Protein AF-A0A7C3L082-F1 (afdb_monomer)

Structure (mmCIF, N/CA/C/O backbone):
data_AF-A0A7C3L082-F1
#
_entry.id   AF-A0A7C3L082-F1
#
loop_
_atom_site.group_PDB
_atom_site.id
_atom_site.type_symbol
_atom_site.label_atom_id
_atom_site.label_alt_id
_atom_site.label_comp_id
_atom_site.label_asym_id
_atom_site.label_entity_id
_atom_site.label_seq_id
_atom_site.pdbx_PDB_ins_code
_atom_site.Cartn_x
_atom_site.Cartn_y
_atom_site.Cartn_z
_atom_site.occupancy
_atom_site.B_iso_or_equiv
_atom_site.auth_seq_id
_atom_site.auth_comp_id
_atom_site.auth_asym_id
_atom_site.auth_atom_id
_atom_site.pdbx_PDB_model_num
ATOM 1 N N . MET A 1 1 ? 43.826 36.727 39.636 1.00 36.38 1 MET A N 1
ATOM 2 C CA . MET A 1 1 ? 42.838 37.142 40.661 1.00 36.38 1 MET A CA 1
ATOM 3 C C . MET A 1 1 ? 41.973 38.215 40.019 1.00 36.38 1 MET A C 1
ATOM 5 O O . MET A 1 1 ? 42.548 39.171 39.543 1.00 36.38 1 MET A O 1
ATOM 9 N N . GLY A 1 2 ? 40.659 38.136 39.861 1.00 35.03 2 GLY A N 1
ATOM 10 C CA . GLY A 1 2 ? 39.639 37.213 40.339 1.00 35.03 2 GLY A CA 1
ATOM 11 C C . GLY A 1 2 ? 38.314 37.989 40.390 1.00 35.03 2 GLY A C 1
ATOM 12 O O . GLY A 1 2 ? 38.339 39.147 40.790 1.00 35.03 2 GLY A O 1
ATOM 13 N N . ARG A 1 3 ? 37.201 37.308 40.066 1.00 32.66 3 ARG A N 1
ATOM 14 C CA . ARG A 1 3 ? 35.788 37.748 40.184 1.00 32.66 3 ARG A CA 1
ATOM 15 C C . ARG A 1 3 ? 35.372 38.721 39.064 1.00 32.66 3 ARG A C 1
ATOM 17 O O . ARG A 1 3 ? 35.961 39.772 38.910 1.00 32.66 3 ARG A O 1
ATOM 24 N N . ASP A 1 4 ? 34.434 38.390 38.181 1.00 33.47 4 ASP A N 1
ATOM 25 C CA . ASP A 1 4 ? 33.066 38.021 38.542 1.00 33.47 4 ASP A CA 1
ATOM 26 C C . ASP A 1 4 ? 32.420 37.092 37.482 1.00 33.47 4 ASP A C 1
ATOM 28 O O . ASP A 1 4 ? 31.662 37.494 36.603 1.00 33.47 4 ASP A O 1
ATOM 32 N N . GLN A 1 5 ? 32.745 35.797 37.552 1.00 37.44 5 GLN A N 1
ATOM 33 C CA . GLN A 1 5 ? 31.871 34.734 37.052 1.00 37.44 5 GLN A CA 1
ATOM 34 C C . GLN A 1 5 ? 30.791 34.509 38.111 1.00 37.44 5 GLN A C 1
ATOM 36 O O . GLN A 1 5 ? 31.101 33.914 39.142 1.00 37.44 5 GLN A O 1
ATOM 41 N N . ARG A 1 6 ? 29.560 34.973 37.862 1.00 37.47 6 ARG A N 1
ATOM 42 C CA . ARG A 1 6 ? 28.285 34.477 38.433 1.00 37.47 6 ARG A CA 1
ATOM 43 C C . ARG A 1 6 ? 27.167 35.451 38.059 1.00 37.47 6 ARG A C 1
ATOM 45 O O . ARG A 1 6 ? 26.975 36.429 38.766 1.00 37.47 6 ARG A O 1
ATOM 52 N N . ARG A 1 7 ? 26.435 35.173 36.970 1.00 37.50 7 ARG A N 1
ATOM 53 C CA . ARG A 1 7 ? 25.036 35.608 36.700 1.00 37.50 7 ARG A CA 1
ATOM 54 C C . ARG A 1 7 ? 24.606 35.208 35.277 1.00 37.50 7 ARG A C 1
ATOM 56 O O . ARG A 1 7 ? 24.340 36.053 34.438 1.00 37.50 7 ARG A O 1
ATOM 63 N N . ALA A 1 8 ? 24.564 33.907 34.985 1.00 36.97 8 ALA A N 1
ATOM 64 C CA . ALA A 1 8 ? 23.881 33.385 33.786 1.00 36.97 8 ALA A CA 1
ATOM 65 C C . ALA A 1 8 ? 23.539 31.885 33.897 1.00 36.97 8 ALA A C 1
ATOM 67 O O . ALA A 1 8 ? 23.498 31.165 32.906 1.00 36.97 8 ALA A O 1
ATOM 68 N N . ALA A 1 9 ? 23.311 31.392 35.112 1.00 32.16 9 ALA A N 1
ATOM 69 C CA . ALA A 1 9 ? 22.846 30.032 35.350 1.00 32.16 9 ALA A CA 1
ATOM 70 C C . ALA A 1 9 ? 21.834 30.103 36.487 1.00 32.16 9 ALA A C 1
ATOM 72 O O . ALA A 1 9 ? 22.241 30.118 37.637 1.00 32.16 9 ALA A O 1
ATOM 73 N N . HIS A 1 10 ? 20.553 30.283 36.151 1.00 35.78 10 HIS A N 1
ATOM 74 C CA . HIS A 1 10 ? 19.386 30.147 37.040 1.00 35.78 10 HIS A CA 1
ATOM 75 C C . HIS A 1 10 ? 18.097 30.282 36.201 1.00 35.78 10 HIS A C 1
ATOM 77 O O . HIS A 1 10 ? 17.302 31.201 36.364 1.00 35.78 10 HIS A O 1
ATOM 83 N N . ALA A 1 11 ? 17.910 29.374 35.240 1.00 32.22 11 ALA A N 1
ATOM 84 C CA . ALA A 1 11 ? 16.663 29.269 34.474 1.00 32.22 11 ALA A CA 1
ATOM 85 C C . ALA A 1 11 ? 16.231 27.809 34.260 1.00 32.22 11 ALA A C 1
ATOM 87 O O . ALA A 1 11 ? 15.563 27.487 33.283 1.00 32.22 11 ALA A O 1
ATOM 88 N N . LEU A 1 12 ? 16.606 26.924 35.188 1.00 30.58 12 LEU A N 1
ATOM 89 C CA . LEU A 1 12 ? 16.023 25.596 35.358 1.00 30.58 12 LEU A CA 1
ATOM 90 C C . LEU A 1 12 ? 15.970 25.287 36.860 1.00 30.58 12 LEU A C 1
ATOM 92 O O . LEU A 1 12 ? 16.997 25.339 37.526 1.00 30.58 12 LEU A O 1
ATOM 96 N N . LEU A 1 13 ? 14.765 24.940 37.328 1.00 27.58 13 LEU A N 1
ATOM 97 C CA . LEU A 1 13 ? 14.357 24.584 38.695 1.00 27.58 13 LEU A CA 1
ATOM 98 C C . LEU A 1 13 ? 14.266 25.751 39.686 1.00 27.58 13 LEU A C 1
ATOM 100 O O . LEU A 1 13 ? 15.298 26.239 40.110 1.00 27.58 13 LEU A O 1
ATOM 104 N N . TRP A 1 14 ? 13.041 26.120 40.107 1.00 26.81 14 TRP A N 1
ATOM 105 C CA . TRP A 1 14 ? 12.718 26.287 41.544 1.00 26.81 14 TRP A CA 1
ATOM 106 C C . TRP A 1 14 ? 11.237 26.478 41.944 1.00 26.81 14 TRP A C 1
ATOM 108 O O . TRP A 1 14 ? 10.997 26.621 43.132 1.00 26.81 14 TRP A O 1
ATOM 118 N N . CYS A 1 15 ? 10.214 26.394 41.081 1.00 26.98 15 CYS A N 1
ATOM 119 C CA . CYS A 1 15 ? 8.822 26.455 41.586 1.00 26.98 15 CYS A CA 1
ATOM 120 C C . CYS A 1 15 ? 7.903 25.350 41.048 1.00 26.98 15 CYS A C 1
ATOM 122 O O . CYS A 1 15 ? 6.971 25.590 40.285 1.00 26.98 15 CYS A O 1
ATOM 124 N N . LEU A 1 16 ? 8.133 24.127 41.530 1.00 30.27 16 LEU A N 1
ATOM 125 C CA . LEU A 1 16 ? 7.028 23.288 41.990 1.00 30.27 16 LEU A CA 1
ATOM 126 C C . LEU A 1 16 ? 6.602 23.834 43.356 1.00 30.27 16 LEU A C 1
ATOM 128 O O . LEU A 1 16 ? 7.425 23.819 44.262 1.00 30.27 16 LEU A O 1
ATOM 132 N N . LEU A 1 17 ? 5.350 24.287 43.479 1.00 31.97 17 LEU A N 1
ATOM 133 C CA . LEU A 1 17 ? 4.448 24.146 44.639 1.00 31.97 17 LEU A CA 1
ATOM 134 C C . LEU A 1 17 ? 3.513 25.353 44.771 1.00 31.97 17 LEU A C 1
ATOM 136 O O . LEU A 1 17 ? 3.914 26.449 45.138 1.00 31.97 17 LEU A O 1
ATOM 140 N N . GLY A 1 18 ? 2.227 25.077 44.556 1.00 32.50 18 GLY A N 1
ATOM 141 C CA . GLY A 1 18 ? 1.144 25.785 45.223 1.00 32.50 18 GLY A CA 1
ATOM 142 C C . GLY A 1 18 ? 0.730 27.111 44.601 1.00 32.50 18 GLY A C 1
ATOM 143 O O . GLY A 1 18 ? 1.176 28.160 45.039 1.00 32.50 18 GLY A O 1
ATOM 144 N N . GLN A 1 19 ? -0.266 27.064 43.713 1.00 33.50 19 GLN A N 1
ATOM 145 C CA . GLN A 1 19 ? -1.478 27.858 43.921 1.00 33.50 19 GLN A CA 1
ATOM 146 C C . GLN A 1 19 ? -2.650 27.339 43.078 1.00 33.50 19 GLN A C 1
ATOM 148 O O . GLN A 1 19 ? -2.532 26.992 41.906 1.00 33.50 19 GLN A O 1
ATOM 153 N N . ARG A 1 20 ? -3.782 27.206 43.770 1.00 31.20 20 ARG A N 1
ATOM 154 C CA . ARG A 1 20 ? -5.061 26.666 43.312 1.00 31.20 20 ARG A CA 1
ATOM 155 C C . ARG A 1 20 ? -5.643 27.555 42.210 1.00 31.20 20 ARG A C 1
ATOM 157 O O . ARG A 1 20 ? -5.858 28.738 42.443 1.00 31.20 20 ARG A O 1
ATOM 164 N N . LEU A 1 21 ? -5.969 26.975 41.056 1.00 36.53 21 LEU A N 1
ATOM 165 C CA . LEU A 1 21 ? -6.755 27.648 40.017 1.00 36.53 21 LEU A CA 1
ATOM 166 C C . LEU A 1 21 ? -8.264 27.402 40.238 1.00 36.53 21 LEU A C 1
ATOM 168 O O . LEU A 1 21 ? -8.653 26.285 40.601 1.00 36.53 21 LEU A O 1
ATOM 172 N N . PRO A 1 22 ? -9.122 28.422 40.056 1.00 32.25 22 PRO A N 1
ATOM 173 C CA . PRO A 1 22 ? -10.532 28.370 40.427 1.00 32.25 22 PRO A CA 1
ATOM 174 C C . PRO A 1 22 ? -11.381 27.504 39.486 1.00 32.25 22 PRO A C 1
ATOM 176 O O . PRO A 1 22 ? -11.178 27.439 38.274 1.00 32.25 22 PRO A O 1
ATOM 179 N N . ARG A 1 23 ? -12.381 26.846 40.086 1.00 39.84 23 ARG A N 1
ATOM 180 C CA . ARG A 1 23 ? -13.392 26.000 39.438 1.00 39.84 23 ARG A CA 1
ATOM 181 C C . ARG A 1 23 ? -14.297 26.834 38.520 1.00 39.84 23 ARG A C 1
ATOM 183 O O . ARG A 1 23 ? -15.224 27.486 38.989 1.00 39.84 23 ARG A O 1
ATOM 190 N N . GLY A 1 24 ? -14.053 26.758 37.213 1.00 35.22 24 GLY A N 1
ATOM 191 C CA . GLY A 1 24 ? -14.963 27.236 36.169 1.00 35.22 24 GLY A CA 1
ATOM 192 C C . GLY A 1 24 ? -16.108 26.249 35.902 1.00 35.22 24 GLY A C 1
ATOM 193 O O . GLY A 1 24 ? -15.904 25.036 35.844 1.00 35.22 24 GLY A O 1
ATOM 194 N N . ARG A 1 25 ? -17.323 26.791 35.774 1.00 35.47 25 ARG A N 1
ATOM 195 C CA . ARG A 1 25 ? -18.614 26.102 35.601 1.00 35.47 25 ARG A CA 1
ATOM 196 C C . ARG A 1 25 ? -18.616 25.066 34.464 1.00 35.47 25 ARG A C 1
ATOM 198 O O . ARG A 1 25 ? -18.257 25.363 33.329 1.00 35.47 25 ARG A O 1
ATOM 205 N N . ARG A 1 26 ? -19.118 23.862 34.775 1.00 36.62 26 ARG A N 1
ATOM 206 C CA . ARG A 1 26 ? -19.491 22.808 33.815 1.00 36.62 26 ARG A CA 1
ATOM 207 C C . ARG A 1 26 ? -20.586 23.322 32.874 1.00 36.62 26 ARG A C 1
ATOM 209 O O . ARG A 1 26 ? -21.741 23.415 33.278 1.00 36.62 26 ARG A O 1
ATOM 216 N N . GLY A 1 27 ? -20.235 23.587 31.619 1.00 36.81 27 GLY A N 1
ATOM 217 C CA . GLY A 1 27 ? -21.204 23.616 30.526 1.00 36.81 27 GLY A CA 1
ATOM 218 C C . GLY A 1 27 ? -21.700 22.196 30.256 1.00 36.81 27 GLY A C 1
ATOM 219 O O . GLY A 1 27 ? -20.904 21.298 29.970 1.00 36.81 27 GLY A O 1
ATOM 220 N N . GLN A 1 28 ? -23.005 21.976 30.402 1.00 36.91 28 GLN A N 1
ATOM 221 C CA . GLN A 1 28 ? -23.662 20.727 30.032 1.00 36.91 28 GLN A CA 1
ATOM 222 C C . GLN A 1 28 ? -23.582 20.569 28.507 1.00 36.91 28 GLN A C 1
ATOM 224 O O . GLN A 1 28 ? -24.172 21.340 27.757 1.00 36.91 28 GLN A O 1
ATOM 229 N N . ARG A 1 29 ? -22.813 19.580 28.042 1.00 36.62 29 ARG A N 1
ATOM 230 C CA . ARG A 1 29 ? -22.891 19.087 26.662 1.00 36.62 29 ARG A CA 1
ATOM 231 C C . ARG A 1 29 ? -24.149 18.222 26.538 1.00 36.62 29 ARG A C 1
ATOM 233 O O . ARG A 1 29 ? -24.332 17.359 27.399 1.00 36.62 29 ARG A O 1
ATOM 240 N N . PRO A 1 30 ? -24.981 18.388 25.498 1.00 33.53 30 PRO A N 1
ATOM 241 C CA . PRO A 1 30 ? -26.133 17.521 25.304 1.00 33.53 30 PRO A CA 1
ATOM 242 C C . PRO A 1 30 ? -25.664 16.080 25.076 1.00 33.53 30 PRO A C 1
ATOM 244 O O . PRO A 1 30 ? -24.718 15.816 24.326 1.00 33.53 30 PRO A O 1
ATOM 247 N N . ALA A 1 31 ? -26.312 15.152 25.777 1.00 37.31 31 ALA A N 1
ATOM 248 C CA . ALA A 1 31 ? -26.081 13.724 25.659 1.00 37.31 31 ALA A CA 1
ATOM 249 C C . ALA A 1 31 ? -26.406 13.267 24.231 1.00 37.31 31 ALA A C 1
ATOM 251 O O . ALA A 1 31 ? -27.536 13.387 23.762 1.00 37.31 31 ALA A O 1
ATOM 252 N N . ARG A 1 32 ? -25.399 12.739 23.531 1.00 40.41 32 ARG A N 1
ATOM 253 C CA . ARG A 1 32 ? -25.571 12.094 22.228 1.00 40.41 32 ARG A CA 1
ATOM 254 C C . ARG A 1 32 ? -26.369 10.809 22.458 1.00 40.41 32 ARG A C 1
ATOM 256 O O . ARG A 1 32 ? -25.882 9.901 23.133 1.00 40.41 32 ARG A O 1
ATOM 263 N N . GLN A 1 33 ? -27.593 10.761 21.939 1.00 37.81 33 GLN A N 1
ATOM 264 C CA . GLN A 1 33 ? -28.430 9.565 21.959 1.00 37.81 33 GLN A CA 1
ATOM 265 C C . GLN A 1 33 ? -27.667 8.405 21.305 1.00 37.81 33 GLN A C 1
ATOM 267 O O . GLN A 1 33 ? -27.177 8.508 20.180 1.00 37.81 33 GLN A O 1
ATOM 272 N N . ARG A 1 34 ? -27.520 7.310 22.053 1.00 37.91 34 ARG A N 1
ATOM 273 C CA . ARG A 1 34 ? -27.017 6.031 21.551 1.00 37.91 34 ARG A CA 1
ATOM 274 C C . ARG A 1 34 ? -28.102 5.449 20.646 1.00 37.91 34 ARG A C 1
ATOM 276 O O . ARG A 1 34 ? -29.187 5.145 21.131 1.00 37.91 34 ARG A O 1
ATOM 283 N N . ALA A 1 35 ? -27.805 5.304 19.357 1.00 39.03 35 ALA A N 1
ATOM 284 C CA . ALA A 1 35 ? -28.643 4.530 18.449 1.00 39.03 35 ALA A CA 1
ATOM 285 C C . ALA A 1 35 ? -28.734 3.060 18.929 1.00 39.03 35 ALA A C 1
ATOM 287 O O . ALA A 1 35 ? -27.770 2.569 19.533 1.00 39.03 35 ALA A O 1
ATOM 288 N N . PRO A 1 36 ? -29.866 2.366 18.701 1.00 43.31 36 PRO A N 1
ATOM 289 C CA . PRO A 1 36 ? -30.072 1.008 19.187 1.00 43.31 36 PRO A CA 1
ATOM 290 C C . PRO A 1 36 ? -29.124 0.022 18.498 1.00 43.31 36 PRO A C 1
ATOM 292 O O . PRO A 1 36 ? -28.754 0.188 17.337 1.00 43.31 36 PRO A O 1
ATOM 295 N N . GLY A 1 37 ? -28.707 -0.994 19.255 1.00 42.22 37 GLY A N 1
ATOM 296 C CA . GLY A 1 37 ? -27.731 -1.993 18.843 1.00 42.22 37 GLY A CA 1
ATOM 297 C C . GLY A 1 37 ? -28.177 -2.787 17.619 1.00 42.22 37 GLY A C 1
ATOM 298 O O . GLY A 1 37 ? -29.098 -3.593 17.695 1.00 42.22 37 GLY A O 1
ATOM 299 N N . GLY A 1 38 ? -27.458 -2.600 16.515 1.00 31.53 38 GLY A N 1
ATOM 300 C CA . GLY A 1 38 ? -27.357 -3.609 15.471 1.00 31.53 38 GLY A CA 1
ATOM 301 C C . GLY A 1 38 ? -26.408 -4.718 15.922 1.00 31.53 38 GLY A C 1
ATOM 302 O O . GLY A 1 38 ? -25.404 -4.450 16.591 1.00 31.53 38 GLY A O 1
ATOM 303 N N . SER A 1 39 ? -26.720 -5.960 15.552 1.00 38.84 39 SER A N 1
ATOM 304 C CA . SER A 1 39 ? -25.813 -7.113 15.613 1.00 38.84 39 SER A CA 1
ATOM 305 C C . SER A 1 39 ? -24.389 -6.695 15.225 1.00 38.84 39 SER A C 1
ATOM 307 O O . SER A 1 39 ? -24.249 -5.875 14.313 1.00 38.84 39 SER A O 1
ATOM 309 N N . PRO A 1 40 ? -23.323 -7.188 15.886 1.00 45.44 40 PRO A N 1
ATOM 310 C CA . PRO A 1 40 ? -21.981 -6.670 15.664 1.00 45.44 40 PRO A CA 1
ATOM 311 C C . PRO A 1 40 ? -21.582 -6.903 14.207 1.00 45.44 40 PRO A C 1
ATOM 313 O O . PRO A 1 40 ? -21.168 -7.998 13.839 1.00 45.44 40 PRO A O 1
ATOM 316 N N . MET A 1 41 ? -21.706 -5.862 13.376 1.00 55.59 41 MET A N 1
ATOM 317 C CA . MET A 1 41 ? -21.239 -5.906 12.000 1.00 55.59 41 MET A CA 1
ATOM 318 C C . MET A 1 41 ? -19.755 -6.244 12.049 1.00 55.59 41 MET A C 1
ATOM 320 O O . MET A 1 41 ? -18.962 -5.497 12.644 1.00 55.59 41 MET A O 1
ATOM 324 N N . THR A 1 42 ? -19.412 -7.399 11.484 1.00 83.69 42 THR A N 1
ATOM 325 C CA . THR A 1 42 ? -18.039 -7.829 11.245 1.00 83.69 42 THR A CA 1
ATOM 326 C C . THR A 1 42 ? -17.325 -6.744 10.458 1.00 83.69 42 THR A C 1
ATOM 328 O O . THR A 1 42 ? -17.817 -6.323 9.413 1.00 83.69 42 THR A O 1
ATOM 331 N N . LEU A 1 43 ? -16.182 -6.288 10.973 1.00 92.00 43 LEU A N 1
ATOM 332 C CA . LEU A 1 43 ? -15.363 -5.271 10.317 1.00 92.00 43 LEU A CA 1
ATOM 333 C C . LEU A 1 43 ? -14.961 -5.734 8.911 1.00 92.00 43 LEU A C 1
ATOM 335 O O . LEU A 1 43 ? -14.545 -6.884 8.713 1.00 92.00 43 LEU A O 1
ATOM 339 N N . ARG A 1 44 ? -15.048 -4.826 7.938 1.00 95.25 44 ARG A N 1
ATOM 340 C CA . ARG A 1 44 ? -14.471 -5.024 6.601 1.00 95.25 44 ARG A CA 1
ATOM 341 C C . ARG A 1 44 ? -12.951 -4.920 6.658 1.00 95.25 44 ARG A C 1
ATOM 343 O O . ARG A 1 44 ? -12.253 -5.692 5.989 1.00 95.25 44 ARG A O 1
ATOM 350 N N . SER A 1 45 ? -12.451 -4.065 7.545 1.00 96.81 45 SER A N 1
ATOM 351 C CA . SER A 1 45 ? -11.037 -3.908 7.858 1.00 96.81 45 SER A CA 1
ATOM 352 C C . SER A 1 45 ? -10.399 -5.212 8.348 1.00 96.81 45 SER A C 1
ATOM 354 O O . SER A 1 45 ? -10.998 -6.009 9.074 1.00 96.81 45 SER A O 1
ATOM 356 N N . ALA A 1 46 ? -9.153 -5.437 7.949 1.00 97.06 46 ALA A N 1
ATOM 357 C CA . ALA A 1 46 ? -8.410 -6.663 8.200 1.00 97.06 46 ALA A CA 1
ATOM 358 C C . ALA A 1 46 ? -6.900 -6.405 8.206 1.00 97.06 46 ALA A C 1
ATOM 360 O O . ALA A 1 46 ? -6.419 -5.313 7.904 1.00 97.06 46 ALA A O 1
ATOM 361 N N . ILE A 1 47 ? -6.131 -7.444 8.511 1.00 96.06 47 ILE A N 1
ATOM 362 C CA . ILE A 1 47 ? -4.689 -7.456 8.284 1.00 96.06 47 ILE A CA 1
ATOM 363 C C . ILE A 1 47 ? -4.404 -8.466 7.192 1.00 96.06 47 ILE A C 1
ATOM 365 O O . ILE A 1 47 ? -4.832 -9.613 7.281 1.00 96.06 47 ILE A O 1
ATOM 369 N N . TYR A 1 48 ? -3.644 -8.061 6.188 1.00 96.50 48 TYR A N 1
ATOM 370 C CA . TYR A 1 48 ? -3.098 -8.989 5.218 1.00 96.50 48 TYR A CA 1
ATOM 371 C C . TYR A 1 48 ? -1.675 -9.336 5.615 1.00 96.50 48 TYR A C 1
ATOM 373 O O . TYR A 1 48 ? -0.846 -8.453 5.826 1.00 96.50 48 TYR A O 1
ATOM 381 N N . VAL A 1 49 ? -1.391 -10.630 5.732 1.00 95.06 49 VAL A N 1
ATOM 382 C CA . VAL A 1 49 ? -0.058 -11.150 6.061 1.00 95.06 49 VAL A CA 1
ATOM 383 C C . VAL A 1 49 ? 0.422 -12.004 4.900 1.00 95.06 49 VAL A C 1
ATOM 385 O O . VAL A 1 49 ? -0.329 -12.838 4.391 1.00 95.06 49 VAL A O 1
ATOM 388 N N . GLY A 1 50 ? 1.662 -11.801 4.469 1.00 94.06 50 GLY A N 1
ATOM 389 C CA . GLY A 1 50 ? 2.182 -12.481 3.293 1.00 94.06 50 GLY A CA 1
ATOM 390 C C . GLY A 1 50 ? 3.613 -12.099 2.967 1.00 94.06 50 GLY A C 1
ATOM 391 O O . GLY A 1 50 ? 4.436 -11.907 3.863 1.00 94.06 50 GLY A O 1
ATOM 392 N N . SER A 1 51 ? 3.911 -12.004 1.677 1.00 93.50 51 SER A N 1
ATOM 393 C CA . SER A 1 51 ? 5.244 -11.676 1.194 1.00 93.50 51 SER A CA 1
ATOM 394 C C . SER A 1 51 ? 5.213 -10.821 -0.066 1.00 93.50 51 SER A C 1
ATOM 396 O O . SER A 1 51 ? 4.242 -10.812 -0.825 1.00 93.50 51 SER A O 1
ATOM 398 N N . VAL A 1 52 ? 6.317 -10.111 -0.279 1.00 92.81 52 VAL A N 1
ATOM 399 C CA . VAL A 1 52 ? 6.629 -9.432 -1.532 1.00 92.81 52 VAL A CA 1
ATOM 400 C C . VAL A 1 52 ? 7.857 -10.085 -2.142 1.00 92.81 52 VAL A C 1
ATOM 402 O O . VAL A 1 52 ? 8.878 -10.258 -1.473 1.00 92.81 52 VAL A O 1
ATOM 405 N N . ARG A 1 53 ? 7.764 -10.451 -3.416 1.00 92.75 53 ARG A N 1
ATOM 406 C CA . ARG A 1 53 ? 8.876 -10.932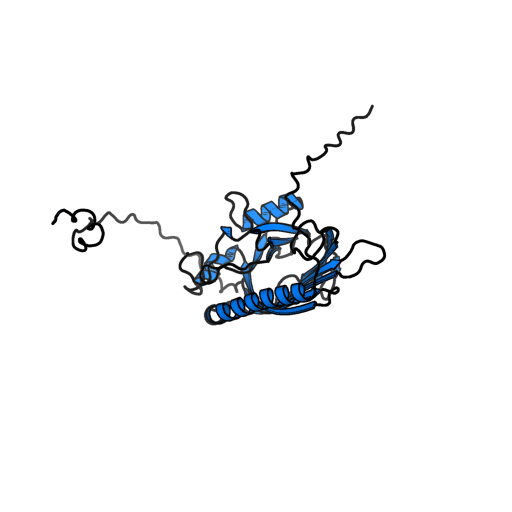 -4.232 1.00 92.75 53 ARG A CA 1
ATOM 407 C C . ARG A 1 53 ? 9.212 -9.895 -5.282 1.00 92.75 53 ARG A C 1
ATOM 409 O O . ARG A 1 53 ? 8.329 -9.468 -6.017 1.00 92.75 53 ARG A O 1
ATOM 416 N N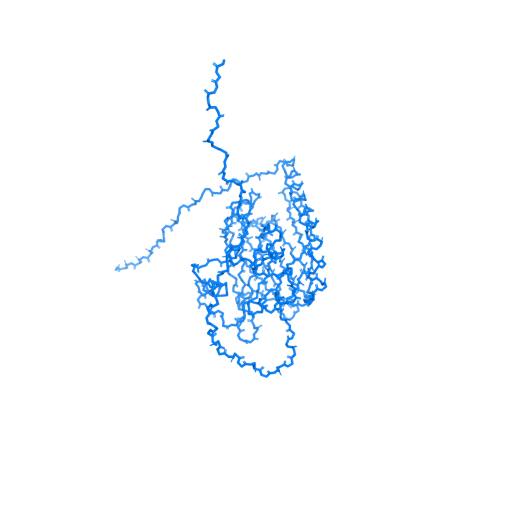 . HIS A 1 54 ? 10.489 -9.576 -5.417 1.00 89.25 54 HIS A N 1
ATOM 417 C CA . HIS A 1 54 ? 11.021 -8.826 -6.546 1.00 89.25 54 HIS A CA 1
ATOM 418 C C . HIS A 1 54 ? 11.951 -9.719 -7.354 1.00 89.25 54 HIS A C 1
ATOM 420 O O . HIS A 1 54 ? 12.760 -10.455 -6.785 1.00 89.25 54 HIS A O 1
ATOM 426 N N . ARG A 1 55 ? 11.846 -9.655 -8.679 1.00 86.38 55 ARG A N 1
ATOM 427 C CA . ARG A 1 55 ? 12.706 -10.388 -9.604 1.00 86.38 55 ARG A CA 1
ATOM 428 C C . ARG A 1 55 ? 13.105 -9.493 -10.769 1.00 86.38 55 ARG A C 1
ATOM 430 O O . ARG A 1 55 ? 12.262 -8.914 -11.436 1.00 86.38 55 ARG A O 1
ATOM 437 N N . ARG A 1 56 ? 14.402 -9.433 -11.042 1.00 82.50 56 ARG A N 1
ATOM 438 C CA . ARG A 1 56 ? 15.028 -8.806 -12.207 1.00 82.50 56 ARG A CA 1
ATOM 439 C C . ARG A 1 56 ? 15.706 -9.887 -13.041 1.00 82.50 56 ARG A C 1
ATOM 441 O O . ARG A 1 56 ? 16.294 -10.813 -12.478 1.00 82.50 56 ARG A O 1
ATOM 448 N N . ARG A 1 57 ? 15.641 -9.771 -14.370 1.00 79.69 57 ARG A N 1
ATOM 449 C CA . ARG A 1 57 ? 16.276 -10.745 -15.276 1.00 79.69 57 ARG A CA 1
ATOM 450 C C . ARG A 1 57 ? 17.738 -10.441 -15.590 1.00 79.69 57 ARG A C 1
ATOM 452 O O . ARG A 1 57 ? 18.532 -11.373 -15.630 1.00 79.69 57 ARG A O 1
ATOM 459 N N . ALA A 1 58 ? 18.099 -9.170 -15.762 1.00 74.00 58 ALA A N 1
ATOM 460 C CA . ALA A 1 58 ? 19.452 -8.766 -16.144 1.00 74.00 58 ALA A CA 1
ATOM 461 C C . ALA A 1 58 ? 19.933 -7.541 -15.334 1.00 74.00 58 ALA A C 1
ATOM 463 O O . ALA A 1 58 ? 19.343 -6.466 -15.472 1.00 74.00 58 ALA A O 1
ATOM 464 N N . PRO A 1 59 ? 20.971 -7.677 -14.480 1.00 73.94 59 PRO A N 1
ATOM 465 C CA . PRO A 1 59 ? 21.533 -8.944 -14.007 1.00 73.94 59 PRO A CA 1
ATOM 466 C C . PRO A 1 59 ? 20.488 -9.752 -13.224 1.00 73.94 59 PRO A C 1
ATOM 468 O O . PRO A 1 59 ? 19.630 -9.179 -12.545 1.00 73.94 59 PRO A O 1
ATOM 471 N N . ALA A 1 60 ? 20.568 -11.083 -13.307 1.00 82.06 60 ALA A N 1
ATOM 472 C CA . ALA A 1 60 ? 19.626 -11.969 -12.632 1.00 82.06 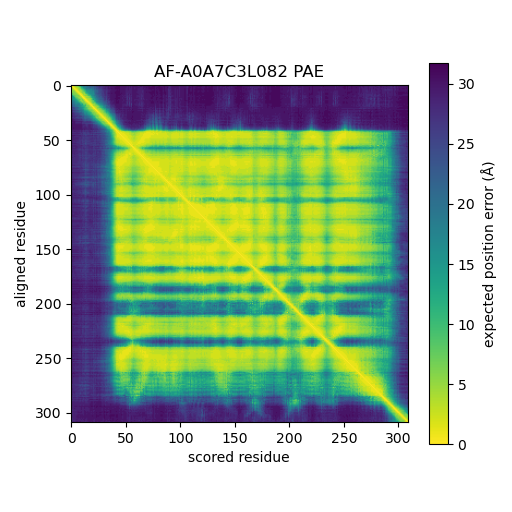60 ALA A CA 1
ATOM 473 C C . ALA A 1 60 ? 19.689 -11.764 -11.114 1.00 82.06 60 ALA A C 1
ATOM 475 O O . ALA A 1 60 ? 20.738 -11.919 -10.466 1.00 82.06 60 ALA A O 1
ATOM 476 N N . HIS A 1 61 ? 18.550 -11.376 -10.550 1.00 81.56 61 HIS A N 1
ATOM 477 C CA . HIS A 1 61 ? 18.430 -11.102 -9.132 1.00 81.56 61 HIS A CA 1
ATOM 478 C C . HIS A 1 61 ? 16.988 -11.272 -8.674 1.00 81.56 61 HIS A C 1
ATOM 480 O O . HIS A 1 61 ? 16.080 -10.696 -9.262 1.00 81.56 61 HIS A O 1
ATOM 486 N N . ALA A 1 62 ? 16.767 -12.043 -7.616 1.00 86.69 62 ALA A N 1
ATOM 487 C CA . ALA A 1 62 ? 15.452 -12.194 -7.021 1.00 86.69 62 ALA A CA 1
ATOM 488 C C . ALA A 1 62 ? 15.565 -12.231 -5.505 1.00 86.69 62 ALA A C 1
ATOM 490 O O . ALA A 1 62 ? 16.526 -12.767 -4.954 1.00 86.69 62 ALA A O 1
ATOM 491 N N . PHE A 1 63 ? 14.566 -11.676 -4.837 1.00 85.50 63 PHE A N 1
ATOM 492 C CA . PHE A 1 63 ? 14.451 -11.727 -3.392 1.00 85.50 63 PHE A CA 1
ATOM 493 C C . PHE A 1 63 ? 12.985 -11.714 -2.988 1.00 85.50 63 PHE A C 1
ATOM 495 O O . PHE A 1 63 ? 12.139 -11.165 -3.692 1.00 85.50 63 PHE A O 1
ATOM 502 N N . THR A 1 64 ? 12.694 -12.334 -1.850 1.00 88.56 64 THR A N 1
ATOM 503 C CA . THR A 1 64 ? 11.356 -12.368 -1.260 1.00 88.56 64 THR A CA 1
ATOM 504 C C . THR A 1 64 ? 11.470 -12.007 0.208 1.00 88.56 64 THR A C 1
ATOM 506 O O . THR A 1 64 ? 12.345 -12.537 0.891 1.00 88.56 64 THR A O 1
ATOM 509 N N . PHE A 1 65 ? 10.588 -11.137 0.692 1.00 85.81 65 PHE A N 1
ATOM 510 C CA . PHE A 1 65 ? 10.533 -10.759 2.101 1.00 85.81 65 PHE A CA 1
ATOM 511 C C . PHE A 1 65 ? 9.118 -10.914 2.651 1.00 85.81 65 PHE A C 1
ATOM 513 O O . PHE A 1 65 ? 8.156 -10.599 1.943 1.00 85.81 65 PHE A O 1
ATOM 520 N N . PRO A 1 66 ? 8.970 -11.393 3.897 1.00 89.69 66 PRO A N 1
ATOM 521 C CA . PRO A 1 66 ? 7.682 -11.405 4.564 1.00 89.69 66 PRO A CA 1
ATOM 522 C C . PRO A 1 66 ? 7.287 -9.982 4.964 1.00 89.69 66 PRO A C 1
ATOM 524 O O . PRO A 1 66 ? 8.133 -9.179 5.356 1.00 89.69 66 PRO A O 1
ATOM 527 N N . LEU A 1 67 ? 5.994 -9.685 4.903 1.00 90.50 67 LEU A N 1
ATOM 528 C CA . LEU A 1 67 ? 5.439 -8.437 5.410 1.00 90.50 67 LEU A CA 1
ATOM 529 C C . LEU A 1 67 ? 3.978 -8.607 5.838 1.00 90.50 67 LEU A C 1
ATOM 531 O O . LEU A 1 67 ? 3.330 -9.621 5.563 1.00 90.50 67 LEU A O 1
ATOM 535 N N . PHE A 1 68 ? 3.443 -7.575 6.479 1.00 93.00 68 PHE A N 1
ATOM 536 C CA . PHE A 1 68 ? 2.008 -7.410 6.650 1.00 93.00 68 PHE A CA 1
ATOM 537 C C . PHE A 1 68 ? 1.592 -5.993 6.269 1.00 93.00 68 PHE A C 1
ATOM 539 O O . PHE A 1 68 ? 2.360 -5.051 6.448 1.00 93.00 68 PHE A O 1
ATOM 546 N N . MET A 1 69 ? 0.368 -5.848 5.782 1.00 95.31 69 MET A N 1
ATOM 547 C CA . MET A 1 69 ? -0.249 -4.565 5.467 1.00 95.31 69 MET A CA 1
ATOM 548 C C . MET A 1 69 ? -1.605 -4.503 6.149 1.00 95.31 69 MET A C 1
ATOM 550 O O . MET A 1 69 ? -2.302 -5.512 6.291 1.00 95.31 69 MET A O 1
ATOM 554 N N . LEU A 1 70 ? -1.970 -3.308 6.591 1.00 96.12 70 LEU A N 1
ATOM 555 C CA . LEU A 1 70 ? -3.282 -3.062 7.153 1.00 96.12 70 LEU A CA 1
ATOM 556 C C . LEU A 1 70 ? -4.244 -2.769 6.005 1.00 96.12 70 LEU A C 1
ATOM 558 O O . LEU A 1 70 ? -3.942 -1.932 5.155 1.00 96.12 70 LEU A O 1
ATOM 562 N N . TYR A 1 71 ? -5.374 -3.471 5.985 1.00 97.81 71 TYR A N 1
ATOM 563 C CA . TYR A 1 71 ? -6.488 -3.183 5.096 1.00 97.81 71 TYR A CA 1
ATOM 564 C C . TYR A 1 71 ? -7.559 -2.463 5.900 1.00 97.81 71 TYR A C 1
ATOM 566 O O . TYR A 1 71 ? -8.184 -3.070 6.767 1.00 97.81 71 TYR A O 1
ATOM 574 N N . LEU A 1 72 ? -7.715 -1.166 5.669 1.00 97.31 72 LEU A N 1
ATOM 575 C CA . LEU A 1 72 ? -8.663 -0.323 6.385 1.00 97.31 72 LEU A CA 1
ATOM 576 C C . LEU A 1 72 ? -9.797 0.064 5.459 1.00 97.31 72 LEU A C 1
ATOM 578 O O . LEU A 1 72 ? -9.552 0.649 4.409 1.00 97.31 72 LEU A O 1
ATOM 582 N N . ASP A 1 73 ? -11.022 -0.203 5.881 1.00 97.44 73 ASP A N 1
ATOM 583 C CA . ASP A 1 73 ? -12.153 0.572 5.402 1.00 97.44 73 ASP A CA 1
ATOM 584 C C . ASP A 1 73 ? -12.071 1.963 6.045 1.00 97.44 73 ASP A C 1
ATOM 586 O O . ASP A 1 73 ? -11.932 2.076 7.269 1.00 97.44 73 ASP A O 1
ATOM 590 N N . LEU A 1 74 ? -12.049 3.018 5.224 1.00 96.25 74 LEU A N 1
ATOM 591 C CA . LEU A 1 74 ? -11.820 4.378 5.714 1.00 96.25 74 LEU A CA 1
ATOM 592 C C . LEU A 1 74 ? -12.925 4.857 6.663 1.00 96.25 74 LEU A C 1
ATOM 594 O O . LEU A 1 74 ? -12.636 5.646 7.564 1.00 96.25 74 LEU A O 1
ATOM 598 N N . ASP A 1 75 ? -14.132 4.308 6.539 1.00 95.38 75 ASP A N 1
ATOM 599 C CA . ASP A 1 75 ? -15.256 4.621 7.423 1.00 95.38 75 ASP A CA 1
ATOM 600 C C . ASP A 1 75 ? -15.171 3.859 8.765 1.00 95.38 75 ASP A C 1
ATOM 602 O O . ASP A 1 75 ? -15.856 4.185 9.735 1.00 95.38 75 ASP A O 1
ATOM 606 N N . GLU A 1 76 ? -14.293 2.853 8.868 1.00 95.69 76 GLU A N 1
ATOM 607 C CA . GLU A 1 76 ? -14.104 2.031 10.070 1.00 95.69 76 GLU A CA 1
ATOM 608 C C . GLU A 1 76 ? -12.875 2.425 10.906 1.00 95.69 76 GLU A C 1
ATOM 610 O O . GLU A 1 76 ? -12.649 1.834 11.966 1.00 95.69 76 GLU A O 1
ATOM 615 N N . VAL A 1 77 ? -12.076 3.407 10.474 1.00 93.38 77 VAL A N 1
ATOM 616 C CA . VAL A 1 77 ? -10.773 3.758 11.078 1.00 93.38 77 VAL A CA 1
ATOM 617 C C . VAL A 1 77 ? -10.856 3.963 12.594 1.00 93.38 77 VAL A C 1
ATOM 619 O O . VAL A 1 77 ? -10.091 3.350 13.348 1.00 93.38 77 VAL A O 1
ATOM 622 N N . ASP A 1 78 ? -11.816 4.761 13.061 1.00 92.12 78 ASP A N 1
ATOM 623 C CA . ASP A 1 78 ? -11.997 5.034 14.490 1.00 92.12 78 ASP A CA 1
ATOM 624 C C . ASP A 1 78 ? -12.377 3.768 15.271 1.00 92.12 78 ASP A C 1
ATOM 626 O O . ASP A 1 78 ? -11.880 3.524 16.376 1.00 92.12 78 ASP A O 1
ATOM 630 N N . ARG A 1 79 ? -13.215 2.908 14.679 1.00 93.25 79 ARG A N 1
ATOM 631 C CA . ARG A 1 79 ? -13.635 1.642 15.289 1.00 93.25 79 ARG A CA 1
ATOM 632 C C . ARG A 1 79 ? -12.470 0.659 15.364 1.00 93.25 79 ARG A C 1
ATOM 634 O O . ARG A 1 79 ? -12.272 0.052 16.416 1.00 93.25 79 ARG A O 1
ATOM 641 N N . VAL A 1 80 ? -11.666 0.539 14.308 1.00 93.31 80 VAL A N 1
ATOM 642 C CA . VAL A 1 80 ? -10.465 -0.314 14.279 1.00 93.31 80 VAL A CA 1
ATOM 643 C C . VAL A 1 80 ? -9.467 0.117 15.350 1.00 93.31 80 VAL A C 1
ATOM 645 O O . VAL A 1 80 ? -8.962 -0.717 16.102 1.00 93.31 80 VAL A O 1
ATOM 648 N N . PHE A 1 81 ? -9.206 1.416 15.474 1.00 93.31 81 PHE A N 1
ATOM 649 C CA . PHE A 1 81 ? -8.248 1.922 16.455 1.00 93.31 81 PHE A CA 1
ATOM 650 C C . PHE A 1 81 ? -8.789 1.989 17.884 1.00 93.31 81 PHE A C 1
ATOM 652 O O . PHE A 1 81 ? -8.007 2.051 18.828 1.00 93.31 81 PHE A O 1
ATOM 659 N N . SER A 1 82 ? -10.100 1.844 18.086 1.00 90.94 82 SER A N 1
ATOM 660 C CA . SER A 1 82 ? -10.663 1.627 19.423 1.00 90.94 82 SER A CA 1
ATOM 661 C C . SER A 1 82 ? -10.347 0.238 20.007 1.00 90.94 82 SER A C 1
ATOM 663 O O . SER A 1 82 ? -10.420 0.055 21.223 1.00 90.94 82 SER A O 1
ATOM 665 N N . LEU A 1 83 ? -9.940 -0.737 19.175 1.00 90.06 83 LEU A N 1
ATOM 666 C CA . LEU A 1 83 ? -9.669 -2.117 19.606 1.00 90.06 83 LEU A CA 1
ATOM 667 C C . LEU A 1 83 ? -8.479 -2.229 20.570 1.00 90.06 83 LEU A C 1
ATOM 669 O O . LEU A 1 83 ? -8.429 -3.146 21.393 1.00 90.06 83 LEU A O 1
ATOM 673 N N . THR A 1 84 ? -7.486 -1.340 20.455 1.00 90.44 84 THR A N 1
ATOM 674 C CA . THR A 1 84 ? -6.301 -1.330 21.325 1.00 90.44 84 THR A CA 1
ATOM 675 C C . THR A 1 84 ? -5.757 0.088 21.469 1.00 90.44 84 THR A C 1
ATOM 677 O O . THR A 1 84 ? -5.751 0.839 20.505 1.00 90.44 84 THR A O 1
ATOM 680 N N . ARG A 1 85 ? -5.155 0.423 22.616 1.00 90.75 85 ARG A N 1
ATOM 681 C CA . ARG A 1 85 ? -4.481 1.726 22.803 1.00 90.75 85 ARG A CA 1
ATOM 682 C C . ARG A 1 85 ? -3.143 1.865 22.060 1.00 90.75 85 ARG A C 1
ATOM 684 O O . ARG A 1 85 ? -2.577 2.954 22.030 1.00 90.75 85 ARG A O 1
ATOM 691 N N . LEU A 1 86 ? -2.613 0.777 21.495 1.00 92.25 86 LEU A N 1
ATOM 692 C CA . LEU A 1 86 ? -1.309 0.780 20.822 1.00 92.25 86 LEU A CA 1
ATOM 693 C C . LEU A 1 86 ? -1.393 1.191 19.344 1.00 92.25 86 LEU A C 1
ATOM 695 O O . LEU A 1 86 ? -0.366 1.444 18.715 1.00 92.25 86 LEU A O 1
ATOM 699 N N . TRP A 1 87 ? -2.607 1.231 18.800 1.00 93.50 87 TRP A N 1
ATOM 700 C CA . TRP A 1 87 ? -2.901 1.587 17.419 1.00 93.50 87 TRP A CA 1
ATOM 701 C C . TRP A 1 87 ? -3.821 2.802 17.430 1.00 93.50 87 TRP A C 1
ATOM 703 O O . TRP A 1 87 ? -4.755 2.846 18.224 1.00 93.50 87 TRP A O 1
ATOM 713 N N . GLY A 1 88 ? -3.565 3.801 16.591 1.00 93.44 88 GLY A N 1
ATOM 714 C CA . GLY A 1 88 ? -4.421 4.983 16.564 1.00 93.44 88 GLY A CA 1
ATOM 715 C C . GLY A 1 88 ? -3.911 6.123 15.711 1.00 93.44 88 GLY A C 1
ATOM 716 O O . GLY A 1 88 ? -2.990 5.976 14.918 1.00 93.44 88 GLY A O 1
ATOM 717 N N . THR A 1 89 ? -4.523 7.288 15.880 1.00 90.69 89 THR A N 1
ATOM 718 C CA . THR A 1 89 ? -4.154 8.528 15.176 1.00 90.69 89 THR A CA 1
ATOM 719 C C . THR A 1 89 ? -3.259 9.441 16.027 1.00 90.69 89 THR A C 1
ATOM 721 O O . THR A 1 89 ? -2.551 10.313 15.509 1.00 90.69 89 THR A O 1
ATOM 724 N N . SER A 1 90 ? -3.233 9.206 17.345 1.00 90.69 90 SER A N 1
ATOM 725 C CA . SER A 1 90 ? -2.419 9.946 18.314 1.00 90.69 90 SER A CA 1
ATOM 726 C C . SER A 1 90 ? -0.921 9.742 18.086 1.00 90.69 90 SER A C 1
ATOM 728 O O . SER A 1 90 ? -0.463 8.654 17.740 1.00 90.69 90 SER A O 1
ATOM 730 N N . ARG A 1 91 ? -0.127 10.787 18.356 1.00 87.62 91 ARG A N 1
ATOM 731 C CA . ARG A 1 91 ? 1.343 10.753 18.242 1.00 87.62 91 ARG A CA 1
ATOM 732 C C . ARG A 1 91 ? 2.024 9.744 19.172 1.00 87.62 91 ARG A C 1
ATOM 734 O O . ARG A 1 91 ? 3.164 9.383 18.917 1.00 87.62 91 ARG A O 1
ATOM 741 N N . TRP A 1 92 ? 1.340 9.333 20.238 1.00 89.00 92 TRP A N 1
ATOM 742 C CA . TRP A 1 92 ? 1.868 8.425 21.258 1.00 89.00 92 TRP A CA 1
ATOM 743 C C . TRP A 1 92 ? 1.586 6.949 20.965 1.00 89.00 92 TRP A C 1
ATOM 745 O O . TRP A 1 92 ? 2.107 6.083 21.661 1.00 89.00 92 TRP A O 1
ATOM 755 N N . CYS A 1 93 ? 0.761 6.646 19.958 1.00 92.12 93 CYS A N 1
ATOM 756 C CA . CYS A 1 93 ? 0.495 5.269 19.562 1.00 92.12 93 CYS A CA 1
ATOM 757 C C . CYS A 1 93 ? 1.709 4.705 18.806 1.00 92.12 93 CYS A C 1
ATOM 759 O O . CYS A 1 93 ? 2.135 5.322 17.826 1.00 92.12 93 CYS A O 1
ATOM 761 N N . PRO A 1 94 ? 2.248 3.535 19.206 1.00 92.06 94 PRO A N 1
ATOM 762 C CA . PRO A 1 94 ? 3.295 2.855 18.457 1.00 92.06 94 PRO A CA 1
ATOM 763 C C . PRO A 1 94 ? 2.934 2.640 16.990 1.00 92.06 94 PRO A C 1
ATOM 765 O O . PRO A 1 94 ? 3.719 3.026 16.135 1.00 92.06 94 PRO A O 1
ATOM 768 N N . ALA A 1 95 ? 1.756 2.084 16.690 1.00 93.50 95 ALA A N 1
ATOM 769 C CA . ALA A 1 95 ? 1.218 2.043 15.333 1.00 93.50 95 ALA A CA 1
ATOM 770 C C . ALA A 1 95 ? 0.315 3.258 15.116 1.00 93.50 95 ALA A C 1
ATOM 772 O O . ALA A 1 95 ? -0.757 3.366 15.714 1.00 93.50 95 ALA A O 1
ATOM 773 N N . ARG A 1 96 ? 0.745 4.183 14.263 1.00 94.12 96 ARG A N 1
ATOM 774 C CA . ARG A 1 96 ? 0.061 5.449 14.041 1.00 94.12 96 ARG A CA 1
ATOM 775 C C . ARG A 1 96 ? -0.379 5.612 12.596 1.00 94.12 96 ARG A C 1
ATOM 777 O O . ARG A 1 96 ? 0.446 5.675 11.687 1.00 94.12 96 ARG A O 1
ATOM 784 N N . PHE A 1 97 ? -1.679 5.795 12.411 1.00 94.94 97 PHE A N 1
ATOM 785 C CA . PHE A 1 97 ? -2.246 6.327 11.184 1.00 94.94 97 PHE A CA 1
ATOM 786 C C . PHE A 1 97 ? -2.067 7.843 11.161 1.00 94.94 97 PHE A C 1
ATOM 788 O O . PHE A 1 97 ? -2.584 8.560 12.021 1.00 94.94 97 PHE A O 1
ATOM 795 N N . CYS A 1 98 ? -1.308 8.345 10.192 1.00 93.31 98 CYS A N 1
ATOM 796 C CA . CYS A 1 98 ? -1.066 9.770 10.035 1.00 93.31 98 CYS A CA 1
ATOM 797 C C . CYS A 1 98 ? -1.548 10.208 8.655 1.00 93.31 98 CYS A C 1
ATOM 799 O O . CYS A 1 98 ? -0.969 9.830 7.645 1.00 93.31 98 CYS A O 1
ATOM 801 N N . ARG A 1 99 ? -2.609 11.024 8.615 1.00 92.25 99 ARG A N 1
ATOM 802 C CA . ARG A 1 99 ? -3.258 11.479 7.375 1.00 92.25 99 ARG A CA 1
ATOM 803 C C . ARG A 1 99 ? -2.278 12.031 6.329 1.00 92.25 99 ARG A C 1
ATOM 805 O O . ARG A 1 99 ? -2.499 11.815 5.143 1.00 92.25 99 ARG A O 1
ATOM 812 N N . SER A 1 100 ? -1.210 12.711 6.749 1.00 91.19 100 SER A N 1
ATOM 813 C CA . SER A 1 100 ? -0.198 13.302 5.858 1.00 91.19 100 SER A CA 1
ATOM 814 C C . SER A 1 100 ? 0.735 12.284 5.181 1.00 91.19 100 SER A C 1
ATOM 816 O O . SER A 1 100 ? 1.472 12.640 4.258 1.00 91.19 100 SER A O 1
ATOM 818 N N . ASP A 1 101 ? 0.703 11.012 5.583 1.00 91.25 101 ASP A N 1
ATOM 819 C CA . ASP A 1 101 ? 1.477 9.940 4.937 1.00 91.25 101 ASP A CA 1
ATOM 820 C C . ASP A 1 101 ? 0.857 9.432 3.639 1.00 91.25 101 ASP A C 1
ATOM 822 O O . ASP A 1 101 ? 1.515 8.719 2.887 1.00 91.25 101 ASP A O 1
ATOM 826 N N . TYR A 1 102 ? -0.385 9.822 3.383 1.00 93.69 102 TYR A N 1
ATOM 827 C CA . TYR A 1 102 ? -1.234 9.290 2.328 1.00 93.69 102 TYR A CA 1
ATOM 828 C C . TYR A 1 102 ? -1.631 10.385 1.340 1.00 93.69 102 TYR A C 1
ATOM 830 O O . TYR A 1 102 ? -1.322 11.564 1.560 1.00 93.69 102 TYR A O 1
ATOM 838 N N . LEU A 1 103 ? -2.346 9.991 0.288 1.00 92.62 103 LEU A N 1
ATOM 839 C CA . LEU A 1 103 ? -2.759 10.835 -0.828 1.00 92.62 103 LEU A CA 1
ATOM 840 C C . LEU A 1 103 ? -3.308 12.178 -0.343 1.00 92.62 103 LEU A C 1
ATOM 842 O O . LEU A 1 103 ? -4.335 12.248 0.336 1.00 92.62 103 LEU A O 1
ATOM 846 N N . ALA A 1 104 ? -2.589 13.252 -0.648 1.00 87.44 104 ALA A N 1
ATOM 847 C CA . ALA A 1 104 ? -2.921 14.594 -0.197 1.00 87.44 104 ALA A CA 1
ATOM 848 C C . ALA A 1 104 ? -3.561 15.386 -1.337 1.00 87.44 104 ALA A C 1
ATOM 850 O O . ALA A 1 104 ? -2.996 15.478 -2.425 1.00 87.44 104 ALA A O 1
ATOM 851 N N . ARG A 1 105 ? -4.718 15.993 -1.066 1.00 84.56 105 ARG A N 1
ATOM 852 C CA . ARG A 1 105 ? -5.364 16.949 -1.966 1.00 84.56 105 ARG A CA 1
ATOM 853 C C . ARG A 1 105 ? -5.933 18.102 -1.147 1.00 84.56 105 ARG A C 1
ATOM 855 O O . ARG A 1 105 ? -7.028 18.013 -0.599 1.00 84.56 105 ARG A O 1
ATOM 862 N N . GLY A 1 106 ? -5.149 19.174 -1.030 1.00 83.81 106 GLY A N 1
ATOM 863 C CA . GLY A 1 106 ? -5.504 20.329 -0.205 1.00 83.81 106 GLY A CA 1
ATOM 864 C C . GLY A 1 106 ? -5.807 19.930 1.243 1.00 83.81 106 GLY A C 1
ATOM 865 O O . GLY A 1 106 ? -5.019 19.232 1.879 1.00 83.81 106 GLY A O 1
ATOM 866 N N . THR A 1 107 ? -6.960 20.369 1.745 1.00 87.19 107 THR A N 1
ATOM 867 C CA . THR A 1 107 ? -7.451 20.110 3.109 1.00 87.19 107 THR A CA 1
ATOM 868 C C . THR A 1 107 ? -8.441 18.946 3.199 1.00 87.19 107 THR A C 1
ATOM 870 O O . THR A 1 107 ? -8.973 18.691 4.279 1.00 87.19 107 THR A O 1
ATOM 873 N N . LEU A 1 108 ? -8.695 18.239 2.092 1.00 91.75 108 LEU A N 1
ATOM 874 C CA . LEU A 1 108 ? -9.663 17.147 2.055 1.00 91.75 108 LEU A CA 1
ATOM 875 C C . LEU A 1 108 ? -9.230 15.983 2.953 1.00 91.75 108 LEU A C 1
ATOM 877 O O . LEU A 1 108 ? -8.041 15.643 3.072 1.00 91.75 108 LEU A O 1
ATOM 881 N N . ASP A 1 109 ? -10.218 15.301 3.531 1.00 93.88 109 ASP A N 1
ATOM 882 C CA . ASP A 1 109 ? -9.971 14.012 4.162 1.00 93.88 109 ASP A CA 1
ATOM 883 C C . ASP A 1 109 ? -9.441 12.985 3.138 1.00 93.88 109 ASP A C 1
ATOM 885 O O . ASP A 1 109 ? -9.297 13.259 1.940 1.00 93.88 109 ASP A O 1
ATOM 889 N N . LEU A 1 110 ? -9.020 11.816 3.625 1.00 96.12 110 LEU A N 1
ATOM 890 C CA . LEU A 1 110 ? -8.371 10.831 2.762 1.00 96.12 110 LEU A CA 1
ATOM 891 C C . LEU A 1 110 ? -9.344 10.219 1.751 1.00 96.12 110 LEU A C 1
ATOM 893 O O . LEU A 1 110 ? -8.966 10.050 0.595 1.00 96.12 110 LEU A O 1
ATOM 897 N N . ALA A 1 111 ? -10.574 9.914 2.164 1.00 96.69 111 ALA A N 1
ATOM 898 C CA . ALA A 1 111 ? -11.557 9.296 1.287 1.00 96.69 111 ALA A CA 1
ATOM 899 C C . ALA A 1 111 ? -11.951 10.264 0.163 1.00 96.69 111 ALA A C 1
ATOM 901 O O . ALA A 1 111 ? -11.908 9.893 -1.008 1.00 96.69 111 ALA A O 1
ATOM 902 N N . GLU A 1 112 ? -12.200 11.531 0.495 1.00 96.69 112 GLU A N 1
ATOM 903 C CA . GLU A 1 112 ? -12.517 12.583 -0.471 1.00 96.69 112 GLU A CA 1
ATOM 904 C C . GLU A 1 112 ? -11.344 12.900 -1.401 1.00 96.69 112 GLU A C 1
ATOM 906 O O . GLU A 1 112 ? -11.546 13.116 -2.597 1.00 96.69 112 GLU A O 1
ATOM 911 N N . SER A 1 113 ? -10.107 12.860 -0.894 1.00 97.12 113 SER A N 1
ATOM 912 C CA . SER A 1 113 ? -8.911 13.005 -1.738 1.00 97.12 113 SER A CA 1
ATOM 913 C C . SER A 1 113 ? -8.808 11.888 -2.773 1.00 97.12 113 SER A C 1
ATOM 915 O O . SER A 1 113 ? -8.471 12.152 -3.927 1.00 97.12 113 SER A O 1
ATOM 917 N N . VAL A 1 114 ? -9.111 10.648 -2.374 1.00 97.69 114 VAL A N 1
ATOM 918 C CA . VAL A 1 114 ? -9.124 9.493 -3.279 1.00 97.69 114 VAL A CA 1
ATOM 919 C C . VAL A 1 114 ? -10.266 9.619 -4.285 1.00 97.69 114 VAL A C 1
ATOM 921 O O . VAL A 1 114 ? -10.011 9.496 -5.479 1.00 97.69 114 VAL A O 1
ATOM 924 N N . ARG A 1 115 ? -11.492 9.937 -3.846 1.00 97.56 115 ARG A N 1
ATOM 925 C CA . ARG A 1 115 ? -12.647 10.119 -4.744 1.00 97.56 115 ARG A CA 1
ATOM 926 C C . ARG A 1 115 ? -12.388 11.187 -5.800 1.00 97.56 115 ARG A C 1
ATOM 928 O O . ARG A 1 115 ? -12.583 10.918 -6.979 1.00 97.56 115 ARG A O 1
ATOM 935 N N . ALA A 1 116 ? -11.874 12.346 -5.393 1.00 96.50 116 ALA A N 1
ATOM 936 C CA . ALA A 1 116 ? -11.514 13.418 -6.317 1.00 96.50 116 ALA A CA 1
ATOM 937 C C . ALA A 1 116 ? -10.378 13.009 -7.271 1.00 96.50 116 ALA A C 1
ATOM 939 O O . ALA A 1 116 ? -10.396 13.361 -8.443 1.00 96.50 116 ALA A O 1
ATOM 940 N N . CYS A 1 117 ? -9.396 12.231 -6.802 1.00 95.81 117 CYS A N 1
ATOM 941 C CA . CYS A 1 117 ? -8.343 11.717 -7.678 1.00 95.81 117 CYS A CA 1
ATOM 942 C C . CYS A 1 117 ? -8.888 10.760 -8.749 1.00 95.81 117 CYS A C 1
ATOM 944 O O . CYS A 1 117 ? -8.386 10.763 -9.873 1.00 95.81 117 CYS A O 1
ATOM 946 N N . VAL A 1 118 ? -9.878 9.931 -8.409 1.00 96.44 118 VAL A N 1
ATOM 947 C CA . VAL A 1 118 ? -10.537 9.043 -9.377 1.00 96.44 118 VAL A CA 1
ATOM 948 C C . VAL A 1 118 ? -11.384 9.854 -10.358 1.00 96.44 118 VAL A C 1
ATOM 950 O O . VAL A 1 118 ? -11.286 9.629 -11.561 1.00 96.44 118 VAL A O 1
ATOM 953 N N . GLU A 1 119 ? -12.141 10.830 -9.861 1.00 96.50 119 GLU A N 1
ATOM 954 C CA . GLU A 1 119 ? -12.997 11.700 -10.671 1.00 96.50 119 GLU A CA 1
ATOM 955 C C . GLU A 1 119 ? -12.204 12.485 -11.714 1.00 96.50 119 GLU A C 1
ATOM 957 O O . GLU A 1 119 ? -12.522 12.406 -12.897 1.00 96.50 119 GLU A O 1
ATOM 962 N N . ASP A 1 120 ? -11.108 13.128 -11.317 1.00 94.75 120 ASP A N 1
ATOM 963 C CA . ASP A 1 120 ? -10.242 13.869 -12.239 1.00 94.75 120 ASP A CA 1
ATOM 964 C C . ASP A 1 120 ? -9.664 13.000 -13.364 1.00 94.75 120 ASP A C 1
ATOM 966 O O . ASP A 1 120 ? -9.405 13.485 -14.464 1.00 94.75 120 ASP A O 1
ATOM 970 N N . ARG A 1 121 ? -9.373 11.726 -13.075 1.00 93.19 121 ARG A N 1
ATOM 971 C CA . ARG A 1 121 ? -8.655 10.837 -14.000 1.00 93.19 121 ARG A CA 1
ATOM 972 C C . ARG A 1 121 ? -9.580 10.005 -14.874 1.00 93.19 121 ARG A C 1
ATOM 974 O O . ARG A 1 121 ? -9.187 9.667 -15.985 1.00 93.19 121 ARG A O 1
ATOM 981 N N . LEU A 1 122 ? -10.757 9.644 -14.368 1.00 94.19 122 LEU A N 1
ATOM 982 C CA . LEU A 1 122 ? -11.694 8.737 -15.035 1.00 94.19 122 LEU A CA 1
ATOM 983 C C . LEU A 1 122 ? -13.046 9.386 -15.369 1.00 94.19 122 LEU A C 1
ATOM 985 O O . LEU A 1 122 ? -13.885 8.720 -15.971 1.00 94.19 122 LEU A O 1
ATOM 989 N N . GLY A 1 123 ? -13.304 10.628 -14.941 1.00 94.06 123 GLY A N 1
ATOM 990 C CA . GLY A 1 123 ? -14.622 11.269 -15.063 1.00 94.06 123 GLY A CA 1
ATOM 991 C C . GLY A 1 123 ? -15.715 10.573 -14.240 1.00 94.06 123 GLY A C 1
ATOM 992 O O . GLY A 1 123 ? -16.899 10.684 -14.544 1.00 94.06 123 GLY A O 1
ATOM 993 N N . LEU A 1 124 ? -15.317 9.793 -13.233 1.00 93.19 124 LEU A N 1
ATOM 994 C CA . LEU A 1 124 ? -16.166 8.935 -12.409 1.00 93.19 124 LEU A CA 1
ATOM 995 C C . LEU A 1 124 ? -15.866 9.225 -10.941 1.00 93.19 124 LEU A C 1
ATOM 997 O O . LEU A 1 124 ? -14.721 9.085 -10.513 1.00 93.19 124 LEU A O 1
ATOM 1001 N N . ARG A 1 125 ? -16.895 9.497 -10.142 1.00 96.19 125 ARG A N 1
ATOM 1002 C CA . ARG A 1 125 ? -16.753 9.607 -8.689 1.00 96.19 125 ARG A CA 1
ATOM 1003 C C . ARG A 1 125 ? -17.231 8.323 -7.992 1.00 96.19 125 ARG A C 1
ATOM 1005 O O . ARG A 1 125 ? -18.397 7.966 -8.145 1.00 96.19 125 ARG A O 1
ATOM 1012 N N . PRO A 1 126 ? -16.377 7.620 -7.222 1.00 96.56 126 PRO A N 1
ATOM 1013 C CA . PRO A 1 126 ? -16.811 6.470 -6.427 1.00 96.56 126 PRO A CA 1
ATOM 1014 C C . PRO A 1 126 ? -17.832 6.877 -5.358 1.00 96.56 126 PRO A C 1
ATOM 1016 O O . PRO A 1 126 ? -17.556 7.770 -4.554 1.00 96.56 126 PRO A O 1
ATOM 1019 N N . THR A 1 127 ? -18.985 6.207 -5.328 1.00 96.19 127 THR A N 1
ATOM 1020 C CA . THR A 1 127 ? -20.077 6.483 -4.374 1.00 96.19 127 THR A CA 1
ATOM 1021 C C . THR A 1 127 ? -20.046 5.589 -3.136 1.00 96.19 127 THR A C 1
ATOM 1023 O O . THR A 1 127 ? -20.639 5.926 -2.117 1.00 96.19 127 THR A O 1
ATOM 1026 N N . GLY A 1 128 ? -19.329 4.468 -3.199 1.00 96.62 128 GLY A N 1
ATOM 1027 C CA . GLY A 1 128 ? -19.230 3.496 -2.120 1.00 96.62 128 GLY A CA 1
ATOM 1028 C C . GLY A 1 128 ? -18.040 3.703 -1.177 1.00 96.62 128 GLY A C 1
ATOM 1029 O O . GLY A 1 128 ? -17.416 4.779 -1.144 1.00 96.62 128 GLY A O 1
ATOM 1030 N N . PRO A 1 129 ? -17.708 2.655 -0.397 1.00 97.12 129 PRO A N 1
ATOM 1031 C CA . PRO A 1 129 ? -16.589 2.687 0.530 1.00 97.12 129 PRO A CA 1
ATOM 1032 C C . PRO A 1 129 ? -15.251 2.792 -0.207 1.00 97.12 129 PRO A C 1
ATOM 1034 O O . PRO A 1 129 ? -15.059 2.273 -1.312 1.00 97.12 129 PRO A O 1
ATOM 1037 N N . ILE A 1 130 ? -14.290 3.435 0.452 1.00 98.12 130 ILE A N 1
ATOM 1038 C CA . ILE A 1 130 ? -12.887 3.450 0.040 1.00 98.12 130 ILE A CA 1
ATOM 1039 C C . ILE A 1 130 ? -12.115 2.592 1.032 1.00 98.12 130 ILE A C 1
ATOM 1041 O O . ILE A 1 130 ? -12.081 2.886 2.227 1.00 98.12 130 ILE A O 1
ATOM 1045 N N . ARG A 1 131 ? -11.466 1.536 0.538 1.00 98.00 131 ARG A N 1
ATOM 1046 C CA . ARG A 1 131 ? -10.677 0.624 1.372 1.00 98.00 131 ARG A CA 1
ATOM 1047 C C . ARG A 1 131 ? -9.213 0.684 0.980 1.00 98.00 131 ARG A C 1
ATOM 1049 O O . ARG A 1 131 ? -8.878 0.528 -0.189 1.00 98.00 131 ARG A O 1
ATOM 1056 N N . MET A 1 132 ? -8.325 0.891 1.941 1.00 97.81 132 MET A N 1
ATOM 1057 C CA . MET A 1 132 ? -6.898 1.088 1.703 1.00 97.81 132 MET A CA 1
ATOM 1058 C C . MET A 1 132 ? -6.057 -0.075 2.220 1.00 97.81 132 MET A C 1
ATOM 1060 O O . MET A 1 132 ? -6.222 -0.496 3.359 1.00 97.81 132 MET A O 1
ATOM 1064 N N . LEU A 1 133 ? -5.111 -0.552 1.414 1.00 97.88 133 LEU A N 1
ATOM 1065 C CA . LEU A 1 133 ? -4.052 -1.477 1.813 1.00 97.88 133 LEU A CA 1
ATOM 1066 C C . LEU A 1 133 ? -2.740 -0.701 1.965 1.00 97.88 133 LEU A C 1
ATOM 1068 O O . LEU A 1 133 ? -2.235 -0.158 0.981 1.00 97.88 133 LEU A O 1
ATOM 1072 N N . THR A 1 134 ? -2.181 -0.639 3.177 1.00 96.31 134 THR A N 1
ATOM 1073 C CA . THR A 1 134 ? -1.013 0.217 3.448 1.00 96.31 134 THR A CA 1
ATOM 1074 C C . THR A 1 134 ? -0.113 -0.257 4.593 1.00 96.31 134 THR A C 1
ATOM 1076 O O . THR A 1 134 ? -0.473 -1.147 5.372 1.00 96.31 134 THR A O 1
ATOM 1079 N N . HIS A 1 135 ? 1.015 0.438 4.771 1.00 93.44 135 HIS A N 1
ATOM 1080 C CA . HIS A 1 135 ? 1.733 0.514 6.043 1.00 93.44 135 HIS A CA 1
ATOM 1081 C C . HIS A 1 135 ? 1.382 1.792 6.828 1.00 93.44 135 HIS A C 1
ATOM 1083 O O . HIS A 1 135 ? 1.198 2.875 6.272 1.00 93.44 135 HIS A O 1
ATOM 1089 N N . LEU A 1 136 ? 1.307 1.663 8.154 1.00 93.38 136 LEU A N 1
ATOM 1090 C CA . LEU A 1 136 ? 1.213 2.798 9.074 1.00 93.38 136 LEU A CA 1
ATOM 1091 C C . LEU A 1 136 ? 2.610 3.299 9.462 1.00 93.38 136 LEU A C 1
ATOM 1093 O O . LEU A 1 136 ? 3.626 2.699 9.097 1.00 93.38 136 LEU A O 1
ATOM 1097 N N . ARG A 1 137 ? 2.667 4.365 10.267 1.00 91.38 137 ARG A N 1
ATOM 1098 C CA . ARG A 1 137 ? 3.882 4.656 11.029 1.00 91.38 137 ARG A CA 1
ATOM 1099 C C . ARG A 1 137 ? 3.998 3.672 12.179 1.00 91.38 137 ARG A C 1
ATOM 1101 O O . ARG A 1 137 ? 3.026 3.453 12.893 1.00 91.38 137 ARG A O 1
ATOM 1108 N N . TYR A 1 138 ? 5.190 3.157 12.416 1.00 89.94 138 TYR A N 1
ATOM 1109 C CA . TYR A 1 138 ? 5.482 2.302 13.555 1.00 89.94 138 TYR A CA 1
ATOM 1110 C C . TYR A 1 138 ? 6.655 2.893 14.325 1.00 89.94 138 TYR A C 1
ATOM 1112 O O . TYR A 1 138 ? 7.718 3.135 13.757 1.00 89.94 138 TYR A O 1
ATOM 1120 N N . PHE A 1 139 ? 6.447 3.175 15.610 1.00 88.94 139 PHE A N 1
ATOM 1121 C CA . PHE A 1 139 ? 7.432 3.815 16.487 1.00 88.94 139 PHE A CA 1
ATOM 1122 C C . PHE A 1 139 ? 7.999 5.119 15.891 1.00 88.94 139 PHE A C 1
ATOM 1124 O O . PHE A 1 139 ? 9.186 5.409 15.982 1.00 88.94 139 PHE A O 1
ATOM 1131 N N . GLY A 1 140 ? 7.134 5.903 15.237 1.00 84.56 140 GLY A N 1
ATOM 1132 C CA . GLY A 1 140 ? 7.491 7.183 14.615 1.00 84.56 140 GLY A CA 1
ATOM 1133 C C . GLY A 1 140 ? 8.104 7.088 13.213 1.00 84.56 140 GLY A C 1
ATOM 1134 O O . GLY A 1 140 ? 8.164 8.107 12.524 1.00 84.56 140 GLY A O 1
ATOM 1135 N N . TYR A 1 141 ? 8.481 5.893 12.752 1.00 84.00 141 TYR A N 1
ATOM 1136 C CA . TYR A 1 141 ? 9.054 5.666 11.427 1.00 84.00 141 TYR A CA 1
ATOM 1137 C C . TYR A 1 141 ? 8.005 5.171 10.424 1.00 84.00 141 TYR A C 1
ATOM 1139 O O . TYR A 1 141 ? 7.116 4.399 10.780 1.00 84.00 141 TYR A O 1
ATOM 1147 N N . VAL A 1 142 ? 8.108 5.598 9.163 1.00 83.88 142 VAL A N 1
ATOM 1148 C CA . VAL A 1 142 ? 7.230 5.149 8.074 1.00 83.88 142 VAL A CA 1
ATOM 1149 C C . VAL A 1 142 ? 8.062 4.652 6.902 1.00 83.88 142 VAL A C 1
ATOM 1151 O O . VAL A 1 142 ? 8.862 5.390 6.330 1.00 83.88 142 VAL A O 1
ATOM 1154 N N . PHE A 1 143 ? 7.850 3.390 6.541 1.00 83.25 143 PHE A N 1
ATOM 1155 C CA . PHE A 1 143 ? 8.338 2.803 5.302 1.00 83.25 143 PHE A CA 1
ATOM 1156 C C . PHE A 1 143 ? 7.134 2.260 4.544 1.00 83.25 143 PHE A C 1
ATOM 1158 O O . PHE A 1 143 ? 6.635 1.177 4.840 1.00 83.25 143 PHE A O 1
ATOM 1165 N N . ASN A 1 144 ? 6.623 3.071 3.621 1.00 86.56 144 ASN A N 1
ATOM 1166 C CA . ASN A 1 144 ? 5.399 2.789 2.885 1.00 86.56 144 ASN A CA 1
ATOM 1167 C C . ASN A 1 144 ? 5.643 2.993 1.381 1.00 86.56 144 ASN A C 1
ATOM 1169 O O . ASN A 1 144 ? 5.376 4.078 0.866 1.00 86.56 144 ASN A O 1
ATOM 1173 N N . PRO A 1 145 ? 6.218 1.998 0.681 1.00 84.69 145 PRO A N 1
ATOM 1174 C CA . PRO A 1 145 ? 6.579 2.145 -0.729 1.00 84.69 145 PRO A CA 1
ATOM 1175 C C . PRO A 1 145 ? 5.351 2.275 -1.638 1.00 84.69 145 PRO A C 1
ATOM 1177 O O . PRO A 1 145 ? 5.423 2.928 -2.678 1.00 84.69 145 PRO A O 1
ATOM 1180 N N . VAL A 1 146 ? 4.224 1.669 -1.251 1.00 91.69 146 VAL A N 1
ATOM 1181 C CA . VAL A 1 146 ? 2.975 1.730 -2.009 1.00 91.69 146 VAL A CA 1
ATOM 1182 C C . VAL A 1 146 ? 1.760 1.632 -1.090 1.00 91.69 146 VAL A C 1
ATOM 1184 O O . VAL A 1 146 ? 1.723 0.803 -0.181 1.00 91.69 146 VAL A O 1
ATOM 1187 N N . THR A 1 147 ? 0.754 2.457 -1.369 1.00 96.00 147 THR A N 1
ATOM 1188 C CA . THR A 1 147 ? -0.603 2.335 -0.829 1.00 96.00 147 THR A CA 1
ATOM 1189 C C . THR A 1 147 ? -1.564 2.045 -1.969 1.00 96.00 147 THR A C 1
ATOM 1191 O O . THR A 1 147 ? -1.537 2.731 -2.989 1.00 96.00 147 THR A O 1
ATOM 1194 N N . PHE A 1 148 ? -2.433 1.052 -1.792 1.00 97.50 148 PHE A N 1
ATOM 1195 C CA . PHE A 1 148 ? -3.507 0.766 -2.742 1.00 97.50 148 PHE A CA 1
ATOM 1196 C C . PHE A 1 148 ? -4.846 1.183 -2.149 1.00 97.50 148 PHE A C 1
ATOM 1198 O O . PHE A 1 148 ? -5.200 0.707 -1.073 1.00 97.50 148 PHE A O 1
ATOM 1205 N N . TYR A 1 149 ? -5.599 2.022 -2.850 1.00 98.12 149 TYR A N 1
ATOM 1206 C CA . TYR A 1 149 ? -6.973 2.377 -2.510 1.00 98.12 149 TYR A CA 1
ATOM 1207 C C . TYR A 1 149 ? -7.922 1.668 -3.473 1.00 98.12 149 TYR A C 1
ATOM 1209 O O . TYR A 1 149 ? -7.883 1.895 -4.679 1.00 98.12 149 TYR A O 1
ATOM 1217 N N . TYR A 1 150 ? -8.772 0.807 -2.935 1.00 97.56 150 TYR A N 1
ATOM 1218 C CA . TYR A 1 150 ? -9.838 0.121 -3.649 1.00 97.56 150 TYR A CA 1
ATOM 1219 C C . TYR A 1 150 ? -11.112 0.945 -3.497 1.00 97.56 150 TYR A C 1
ATOM 1221 O O . TYR A 1 150 ? -11.567 1.184 -2.376 1.00 97.56 150 TYR A O 1
ATOM 1229 N N . CYS A 1 151 ? -11.645 1.409 -4.622 1.00 97.75 151 CYS A N 1
ATOM 1230 C CA . CYS A 1 151 ? -12.785 2.311 -4.674 1.00 97.75 151 CYS A CA 1
ATOM 1231 C C . CYS A 1 151 ? -14.007 1.545 -5.171 1.00 97.75 151 CYS A C 1
ATOM 1233 O O . CYS A 1 151 ? -13.999 1.056 -6.304 1.00 97.75 151 CYS A O 1
ATOM 1235 N N . PHE A 1 152 ? -15.037 1.440 -4.338 1.00 96.31 152 PHE A N 1
ATOM 1236 C CA . PHE A 1 152 ? -16.240 0.668 -4.633 1.00 96.31 152 PHE A CA 1
ATOM 1237 C C . PHE A 1 152 ? -17.434 1.578 -4.949 1.00 96.31 152 PHE A C 1
ATOM 1239 O O . PHE A 1 152 ? -17.410 2.779 -4.667 1.00 96.31 152 PHE A O 1
ATOM 1246 N N . ASP A 1 153 ? -18.474 1.005 -5.547 1.00 95.50 153 ASP A N 1
ATOM 1247 C CA . ASP A 1 153 ? -19.816 1.585 -5.561 1.00 95.50 153 ASP A CA 1
ATOM 1248 C C . ASP A 1 153 ? -20.607 1.190 -4.299 1.00 95.50 153 ASP A C 1
ATOM 1250 O O . ASP A 1 153 ? -20.132 0.449 -3.436 1.00 95.50 153 ASP A O 1
ATOM 1254 N N . GLU A 1 154 ? -21.837 1.687 -4.183 1.00 94.19 154 GLU A N 1
ATOM 1255 C CA . GLU A 1 154 ? -22.752 1.375 -3.073 1.00 94.19 154 GLU A CA 1
ATOM 1256 C C . GLU A 1 154 ? -23.117 -0.116 -2.969 1.00 94.19 154 GLU A C 1
ATOM 1258 O O . GLU A 1 154 ? -23.559 -0.576 -1.917 1.00 94.19 154 GLU A O 1
ATOM 1263 N N . ARG A 1 155 ? -22.924 -0.884 -4.047 1.00 93.81 155 ARG A N 1
ATOM 1264 C CA . ARG A 1 155 ? -23.189 -2.327 -4.121 1.00 93.81 155 ARG A CA 1
ATOM 1265 C C . ARG A 1 155 ? -21.935 -3.162 -3.844 1.00 93.81 155 ARG A C 1
ATOM 1267 O O . ARG A 1 155 ? -21.942 -4.364 -4.097 1.00 93.81 155 ARG A O 1
ATOM 1274 N N . ASP A 1 156 ? -20.871 -2.540 -3.337 1.00 91.62 156 ASP A N 1
ATOM 1275 C CA . ASP A 1 156 ? -19.568 -3.159 -3.070 1.00 91.62 156 ASP A CA 1
ATOM 1276 C C . ASP A 1 156 ? -18.884 -3.725 -4.333 1.00 91.62 156 ASP A C 1
ATOM 1278 O O . ASP A 1 156 ? -18.026 -4.607 -4.260 1.00 91.62 156 ASP A O 1
ATOM 1282 N N . SER A 1 157 ? -19.232 -3.200 -5.512 1.00 92.00 157 SER A N 1
ATOM 1283 C CA . SER A 1 157 ? -18.571 -3.528 -6.775 1.00 92.00 157 SER A CA 1
ATOM 1284 C C . SER A 1 157 ? -17.384 -2.601 -7.006 1.00 92.00 157 SER A C 1
ATOM 1286 O O . SER A 1 157 ? -17.482 -1.381 -6.889 1.00 92.00 157 SER A O 1
ATOM 1288 N N . LEU A 1 158 ? -16.227 -3.179 -7.331 1.00 93.88 158 LEU A N 1
ATOM 1289 C CA . LEU A 1 158 ? -14.996 -2.413 -7.511 1.00 93.88 158 LEU A CA 1
ATOM 1290 C C . LEU A 1 158 ? -15.052 -1.568 -8.794 1.00 93.88 158 LEU A C 1
ATOM 1292 O O . LEU A 1 158 ? -15.174 -2.109 -9.896 1.00 93.88 158 LEU A O 1
ATOM 1296 N N . LEU A 1 159 ? -14.905 -0.252 -8.637 1.00 94.62 159 LEU A N 1
ATOM 1297 C CA . LEU A 1 159 ? -14.919 0.737 -9.717 1.00 94.62 159 LEU A CA 1
AT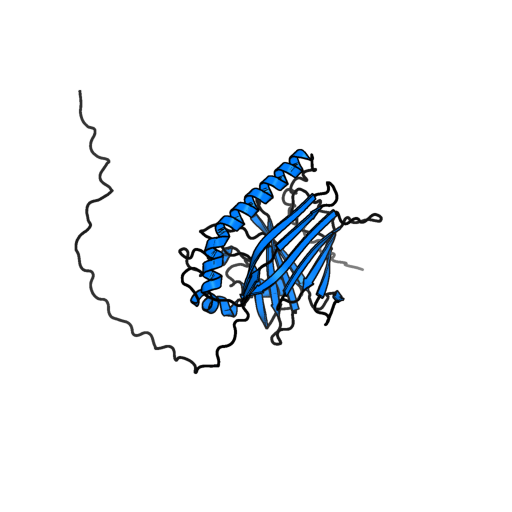OM 1298 C C . LEU A 1 159 ? -13.512 1.130 -10.166 1.00 94.62 159 LEU A C 1
ATOM 1300 O O . LEU A 1 159 ? -13.251 1.245 -11.362 1.00 94.62 159 LEU A O 1
ATOM 1304 N N . ALA A 1 160 ? -12.600 1.328 -9.214 1.00 95.69 160 ALA A N 1
ATOM 1305 C CA . ALA A 1 160 ? -11.236 1.748 -9.504 1.00 95.69 160 ALA A CA 1
ATOM 1306 C C . ALA A 1 160 ? -10.245 1.283 -8.433 1.00 95.69 160 ALA A C 1
ATOM 1308 O O . ALA A 1 160 ? -10.605 1.066 -7.273 1.00 95.69 160 ALA A O 1
ATOM 1309 N N . VAL A 1 161 ? -8.976 1.186 -8.821 1.00 96.56 161 VAL A N 1
ATOM 1310 C CA . VAL A 1 161 ? -7.849 1.011 -7.899 1.00 96.56 161 VAL A CA 1
ATOM 1311 C C . VAL A 1 161 ? -6.893 2.183 -8.072 1.00 96.56 161 VAL A C 1
ATOM 1313 O O . VAL A 1 161 ? -6.406 2.427 -9.173 1.00 96.56 161 VAL A O 1
ATOM 1316 N N . VAL A 1 162 ? -6.599 2.899 -6.988 1.00 96.62 162 VAL A N 1
ATOM 1317 C CA . VAL A 1 162 ? -5.569 3.942 -6.965 1.00 96.62 162 VAL A CA 1
ATOM 1318 C C . VAL A 1 162 ? -4.317 3.376 -6.308 1.00 96.62 162 VAL A C 1
ATOM 1320 O O . VAL A 1 162 ? -4.346 3.004 -5.138 1.00 96.62 162 VAL A O 1
ATOM 1323 N N . ALA A 1 163 ? -3.211 3.306 -7.040 1.00 95.44 163 ALA A N 1
ATOM 1324 C CA . ALA A 1 163 ? -1.912 2.905 -6.514 1.00 95.44 163 ALA A CA 1
ATOM 1325 C C . ALA A 1 163 ? -1.040 4.144 -6.298 1.00 95.44 163 ALA A C 1
ATOM 1327 O O . ALA A 1 163 ? -0.469 4.687 -7.243 1.00 95.44 163 ALA A O 1
ATOM 1328 N N . GLU A 1 164 ? -0.942 4.587 -5.048 1.00 93.62 164 GLU A N 1
ATOM 1329 C CA . GLU A 1 164 ? -0.047 5.664 -4.637 1.00 93.62 164 GLU A CA 1
ATOM 1330 C C . GLU A 1 164 ? 1.324 5.085 -4.295 1.00 93.62 164 GLU A C 1
ATOM 1332 O O . GLU A 1 164 ? 1.500 4.402 -3.287 1.00 93.62 164 GLU A O 1
ATOM 1337 N N . ILE A 1 165 ? 2.305 5.370 -5.139 1.00 88.88 165 ILE A N 1
ATOM 1338 C CA . ILE A 1 165 ? 3.689 4.947 -4.972 1.00 88.88 165 ILE A CA 1
ATOM 1339 C C . ILE A 1 165 ? 4.472 6.095 -4.348 1.00 88.88 165 ILE A C 1
ATOM 1341 O O . ILE A 1 165 ? 4.430 7.220 -4.844 1.00 88.88 165 ILE A O 1
ATOM 1345 N N . THR A 1 166 ? 5.223 5.803 -3.287 1.00 82.19 166 THR A N 1
ATOM 1346 C CA . THR A 1 166 ? 6.173 6.746 -2.686 1.00 82.19 166 THR A CA 1
ATOM 1347 C C . THR A 1 166 ? 7.590 6.322 -3.041 1.00 82.19 166 THR A C 1
ATOM 1349 O O . THR A 1 166 ? 8.041 5.243 -2.654 1.00 82.19 166 THR A O 1
ATOM 1352 N N . ASN A 1 167 ? 8.317 7.176 -3.756 1.00 71.31 167 ASN A N 1
ATOM 1353 C CA . ASN A 1 167 ? 9.708 6.924 -4.095 1.00 71.31 167 ASN A CA 1
ATOM 1354 C C . ASN A 1 167 ? 10.618 7.265 -2.906 1.00 71.31 167 ASN A C 1
ATOM 1356 O O . ASN A 1 167 ? 10.660 8.401 -2.438 1.00 71.31 167 ASN A O 1
ATOM 1360 N N . THR A 1 168 ? 11.381 6.296 -2.415 1.00 61.59 168 THR A N 1
ATOM 1361 C CA . THR A 1 168 ? 12.430 6.509 -1.407 1.00 61.59 168 THR A CA 1
ATOM 1362 C C . THR A 1 168 ? 13.799 6.424 -2.083 1.00 61.59 168 THR A C 1
ATOM 1364 O O . THR A 1 168 ? 14.044 5.415 -2.745 1.00 61.59 168 THR A O 1
ATOM 1367 N N . PRO A 1 169 ? 14.720 7.396 -1.908 1.00 57.62 169 PRO A N 1
ATOM 1368 C CA . PRO A 1 169 ? 14.752 8.447 -0.878 1.00 57.62 169 PRO A CA 1
ATOM 1369 C C . PRO A 1 169 ? 14.122 9.806 -1.244 1.00 57.62 169 PRO A C 1
ATOM 1371 O O . PRO A 1 169 ? 13.998 10.646 -0.356 1.00 57.62 169 PRO A O 1
ATOM 1374 N N . TRP A 1 170 ? 13.719 10.046 -2.497 1.00 58.12 170 TRP A N 1
ATOM 1375 C CA . TRP A 1 170 ? 13.298 11.382 -2.970 1.00 58.12 170 TRP A CA 1
ATOM 1376 C C . TRP A 1 170 ? 11.949 11.882 -2.423 1.00 58.12 170 TRP A C 1
ATOM 1378 O O . TRP A 1 170 ? 11.624 13.053 -2.584 1.00 58.12 170 TRP A O 1
ATOM 1388 N N . LYS A 1 171 ? 11.176 11.021 -1.747 1.00 65.69 171 LYS A N 1
ATOM 1389 C CA . LYS A 1 171 ? 9.849 11.291 -1.155 1.00 65.69 171 LYS A CA 1
ATOM 1390 C C . LYS A 1 171 ? 8.801 11.819 -2.142 1.00 65.69 171 LYS A C 1
ATOM 1392 O O . LYS A 1 171 ? 7.756 12.306 -1.717 1.00 65.69 171 LYS A O 1
ATOM 1397 N N . GLU A 1 172 ? 9.047 11.680 -3.439 1.00 77.19 172 GLU A N 1
ATOM 1398 C CA . GLU A 1 172 ? 8.060 11.953 -4.477 1.00 77.19 172 GLU A CA 1
ATOM 1399 C C . GLU A 1 172 ? 6.934 10.923 -4.384 1.00 77.19 172 GLU A C 1
ATOM 1401 O O . GLU A 1 172 ? 7.188 9.727 -4.204 1.00 77.19 172 GLU A O 1
ATOM 1406 N N . ARG A 1 173 ? 5.689 11.384 -4.509 1.00 83.44 173 ARG A N 1
ATOM 1407 C CA . ARG A 1 173 ? 4.510 10.520 -4.547 1.00 83.44 173 ARG A CA 1
ATOM 1408 C C . ARG A 1 173 ? 3.843 10.629 -5.902 1.00 83.44 173 ARG A C 1
ATOM 1410 O O . ARG A 1 173 ? 3.717 11.723 -6.445 1.00 83.44 173 ARG A O 1
ATOM 1417 N N . HIS A 1 174 ? 3.397 9.498 -6.422 1.00 87.44 174 HIS A N 1
ATOM 1418 C CA . HIS A 1 174 ? 2.663 9.438 -7.675 1.00 87.44 174 HIS A CA 1
ATOM 1419 C C . HIS A 1 174 ? 1.521 8.439 -7.562 1.00 87.44 174 HIS A C 1
ATOM 1421 O O . HIS A 1 174 ? 1.707 7.350 -7.024 1.00 87.44 174 HIS A O 1
ATOM 1427 N N . ALA A 1 175 ? 0.352 8.809 -8.075 1.00 90.31 175 ALA A N 1
ATOM 1428 C CA . ALA A 1 175 ? -0.842 7.981 -8.036 1.00 90.31 175 ALA A CA 1
ATOM 1429 C C . ALA A 1 175 ? -1.210 7.513 -9.446 1.00 90.31 175 ALA A C 1
ATOM 1431 O O . ALA A 1 175 ? -1.543 8.328 -10.306 1.00 90.31 175 ALA A O 1
ATOM 1432 N N . TYR A 1 176 ? -1.190 6.198 -9.656 1.00 91.81 176 TYR A N 1
ATOM 1433 C CA . TYR A 1 176 ? -1.800 5.570 -10.824 1.00 91.81 176 TYR A CA 1
ATOM 1434 C C . TYR A 1 176 ? -3.261 5.261 -10.520 1.00 91.81 176 TYR A C 1
ATOM 1436 O O . TYR A 1 176 ? -3.550 4.633 -9.503 1.00 91.81 176 TYR A O 1
ATOM 1444 N N . VAL A 1 177 ? -4.174 5.675 -11.397 1.00 94.06 177 VAL A N 1
ATOM 1445 C CA . VAL A 1 177 ? -5.607 5.377 -11.280 1.00 94.06 177 VAL A CA 1
ATOM 1446 C C . VAL A 1 177 ? -5.976 4.344 -12.338 1.00 94.06 177 VAL A C 1
ATOM 1448 O O . VAL A 1 177 ? -5.800 4.583 -13.529 1.00 94.06 177 VAL A O 1
ATOM 1451 N N . LEU A 1 178 ? -6.458 3.184 -11.898 1.00 92.75 178 LEU A N 1
ATOM 1452 C CA . LEU A 1 178 ? -6.794 2.043 -12.746 1.00 92.75 178 LEU A CA 1
ATOM 1453 C C . LEU A 1 178 ? -8.314 1.861 -12.773 1.00 92.75 178 LEU A C 1
ATOM 1455 O O . LEU A 1 178 ? -8.915 1.599 -11.731 1.00 92.75 178 LEU A O 1
ATOM 1459 N N . ASP A 1 179 ? -8.933 1.965 -13.950 1.00 92.69 179 ASP A N 1
ATOM 1460 C CA . ASP A 1 179 ? -10.374 1.732 -14.114 1.00 92.69 179 ASP A CA 1
ATOM 1461 C C . ASP A 1 179 ? -10.682 0.224 -14.100 1.00 92.69 179 ASP A C 1
ATOM 1463 O O . ASP A 1 179 ? -10.303 -0.514 -15.014 1.00 92.69 179 ASP A O 1
ATOM 1467 N N . ALA A 1 180 ? -11.377 -0.255 -13.065 1.00 90.38 180 ALA A N 1
ATOM 1468 C CA . ALA A 1 180 ? -11.731 -1.669 -12.919 1.00 90.38 180 ALA A CA 1
ATOM 1469 C C . ALA A 1 180 ? -12.824 -2.130 -13.894 1.00 90.38 180 ALA A C 1
ATOM 1471 O O . ALA A 1 180 ? -12.930 -3.331 -14.181 1.00 90.38 180 ALA A O 1
ATOM 1472 N N . ARG A 1 181 ? -13.609 -1.202 -14.450 1.00 85.19 181 ARG A N 1
ATOM 1473 C CA . ARG A 1 181 ? -14.650 -1.476 -15.452 1.00 85.19 181 ARG A CA 1
ATOM 1474 C C . ARG A 1 181 ? -14.034 -1.733 -16.824 1.00 85.19 181 ARG A C 1
ATOM 1476 O O . ARG A 1 181 ? -14.504 -2.606 -17.541 1.00 85.19 181 ARG A O 1
ATOM 1483 N N . ALA A 1 182 ? -12.941 -1.037 -17.138 1.00 82.75 182 ALA A N 1
ATOM 1484 C CA . ALA A 1 182 ? -12.179 -1.210 -18.378 1.00 82.75 182 ALA A CA 1
ATOM 1485 C C . ALA A 1 182 ? -11.101 -2.313 -18.297 1.00 82.75 182 ALA A C 1
ATOM 1487 O O . ALA A 1 182 ? -10.330 -2.516 -19.237 1.00 82.75 182 ALA A O 1
ATOM 1488 N N . SER A 1 183 ? -10.999 -3.017 -17.166 1.00 83.19 183 SER A N 1
ATOM 1489 C CA . SER A 1 183 ? -9.982 -4.051 -16.980 1.00 83.19 183 SER A CA 1
ATOM 1490 C C . SER A 1 183 ? -10.260 -5.295 -17.828 1.00 83.19 183 SER A C 1
ATOM 1492 O O . SER A 1 183 ? -11.405 -5.720 -17.999 1.00 83.19 183 SER A O 1
ATOM 1494 N N . ARG A 1 184 ? -9.197 -5.956 -18.306 1.00 77.69 184 ARG A N 1
ATOM 1495 C CA . ARG A 1 184 ? -9.336 -7.328 -18.811 1.00 77.69 184 ARG A CA 1
ATOM 1496 C C . ARG A 1 184 ? -9.529 -8.251 -17.614 1.00 77.69 184 ARG A C 1
ATOM 1498 O O . ARG A 1 184 ? -8.584 -8.452 -16.847 1.00 77.69 184 ARG A O 1
ATOM 1505 N N . ARG A 1 185 ? -10.738 -8.788 -17.462 1.00 77.38 185 ARG A N 1
ATOM 1506 C CA . ARG A 1 185 ? -11.084 -9.723 -16.387 1.00 77.38 185 ARG A CA 1
ATOM 1507 C C . ARG A 1 185 ? -10.693 -11.151 -16.759 1.00 77.38 185 ARG A C 1
ATOM 1509 O O . ARG A 1 185 ? -10.849 -11.566 -17.904 1.00 77.38 185 ARG A O 1
ATOM 1516 N N . GLY A 1 186 ? -10.176 -11.899 -15.792 1.00 65.00 186 GLY A N 1
ATOM 1517 C CA . GLY A 1 186 ? -9.800 -13.303 -15.944 1.00 65.00 186 GLY A CA 1
ATOM 1518 C C . GLY A 1 186 ? -9.813 -14.061 -14.615 1.00 65.00 186 GLY A C 1
ATOM 1519 O O . GLY A 1 186 ? -10.121 -13.495 -13.566 1.00 65.00 186 GLY A O 1
ATOM 1520 N N . GLY A 1 187 ? -9.478 -15.354 -14.665 1.00 60.19 187 GLY A N 1
ATOM 1521 C CA . GLY A 1 187 ? -9.464 -16.244 -13.497 1.00 60.19 187 GLY A CA 1
ATOM 1522 C C . GLY A 1 187 ? -10.859 -16.672 -13.010 1.00 60.19 187 GLY A C 1
ATOM 1523 O O . GLY A 1 187 ? -11.873 -16.245 -13.572 1.00 60.19 187 GLY A O 1
ATOM 1524 N N . PRO A 1 188 ? -10.936 -17.530 -11.975 1.00 50.59 188 PRO A N 1
ATOM 1525 C CA . PRO A 1 188 ? -12.208 -18.004 -11.432 1.00 50.59 188 PRO A CA 1
ATOM 1526 C C . PRO A 1 188 ? -13.097 -1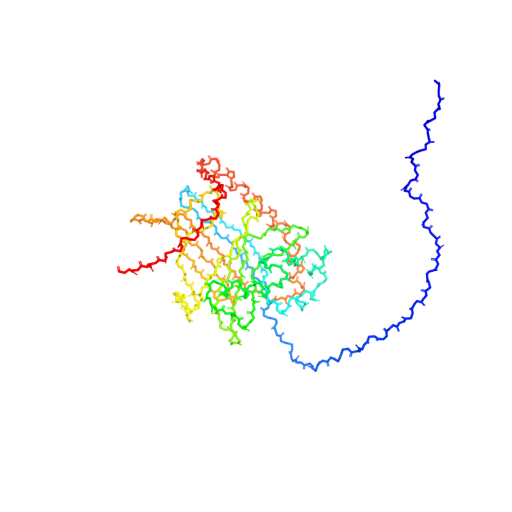6.831 -10.990 1.00 50.59 188 PRO A C 1
ATOM 1528 O O . PRO A 1 188 ? -12.678 -15.982 -10.203 1.00 50.59 188 PRO A O 1
ATOM 1531 N N . GLY A 1 189 ? -14.316 -16.760 -11.529 1.00 61.00 189 GLY A N 1
ATOM 1532 C CA . GLY A 1 189 ? -15.295 -15.721 -11.188 1.00 61.00 189 GLY A CA 1
ATOM 1533 C C . GLY A 1 189 ? -14.966 -14.301 -11.676 1.00 61.00 189 GLY A C 1
ATOM 1534 O O . GLY A 1 189 ? -15.559 -13.354 -11.171 1.00 61.00 189 GLY A O 1
ATOM 1535 N N . GLY A 1 190 ? -14.018 -14.114 -12.609 1.00 64.06 190 GLY A N 1
ATOM 1536 C CA . GLY A 1 190 ? -13.708 -12.792 -13.185 1.00 64.06 190 GLY A CA 1
ATOM 1537 C C . GLY A 1 190 ? -13.110 -11.787 -12.190 1.00 64.06 190 GLY A C 1
ATOM 1538 O O . GLY A 1 190 ? -13.239 -10.574 -12.372 1.00 64.06 190 GLY A O 1
ATOM 1539 N N . ARG A 1 191 ? -12.490 -12.301 -11.122 1.00 73.69 191 ARG A N 1
ATOM 1540 C CA . ARG A 1 191 ? -11.976 -11.529 -9.979 1.00 73.69 191 ARG A CA 1
ATOM 1541 C C . ARG A 1 191 ? -10.572 -10.968 -10.186 1.00 73.69 191 ARG A C 1
ATOM 1543 O O . ARG A 1 191 ? -10.166 -10.078 -9.441 1.00 73.69 191 ARG A O 1
ATOM 1550 N N . VAL A 1 192 ? -9.846 -11.490 -11.174 1.00 82.62 192 VAL A N 1
ATOM 1551 C CA . VAL A 1 192 ? -8.511 -11.018 -11.540 1.00 82.62 192 VAL A CA 1
ATOM 1552 C C . VAL A 1 192 ? -8.666 -9.939 -12.599 1.00 82.62 192 VAL A C 1
ATOM 1554 O O . VAL A 1 192 ? -9.231 -10.185 -13.664 1.00 82.62 192 VAL A O 1
ATOM 1557 N N . MET A 1 193 ? -8.143 -8.752 -12.328 1.00 88.31 193 MET A N 1
ATOM 1558 C CA . MET A 1 193 ? -8.155 -7.618 -13.248 1.00 88.31 193 MET A CA 1
ATOM 1559 C C . MET A 1 193 ? -6.749 -7.350 -13.751 1.00 88.31 193 MET A C 1
ATOM 1561 O O . MET A 1 193 ? -5.783 -7.428 -12.989 1.00 88.31 193 MET A O 1
ATOM 1565 N N . ARG A 1 194 ? -6.629 -6.999 -15.031 1.00 89.31 194 ARG A N 1
ATOM 1566 C CA . ARG A 1 194 ? -5.338 -6.724 -15.654 1.00 89.31 194 ARG A CA 1
ATOM 1567 C C . ARG A 1 194 ? -5.358 -5.458 -16.498 1.00 89.31 194 ARG A C 1
ATOM 1569 O O . ARG A 1 194 ? -6.222 -5.305 -17.363 1.00 89.31 194 ARG A O 1
ATOM 1576 N N . TRP A 1 195 ? -4.333 -4.628 -16.324 1.00 85.44 195 TRP A N 1
ATOM 1577 C CA . TRP A 1 195 ? -4.105 -3.395 -17.079 1.00 85.44 195 TRP A CA 1
ATOM 1578 C C . TRP A 1 195 ? -2.732 -3.405 -17.737 1.00 85.44 195 TRP A C 1
ATOM 1580 O O . TRP A 1 195 ? -1.789 -4.011 -17.227 1.00 85.44 195 TRP A O 1
ATOM 1590 N N . ARG A 1 196 ? -2.637 -2.722 -18.877 1.00 81.88 196 ARG A N 1
ATOM 1591 C CA . ARG A 1 196 ? -1.379 -2.433 -19.563 1.00 81.88 196 ARG A CA 1
ATOM 1592 C C . ARG A 1 196 ? -1.318 -0.949 -19.884 1.00 81.88 196 ARG A C 1
ATOM 1594 O O . ARG A 1 196 ? -2.281 -0.442 -20.451 1.00 81.88 196 ARG A O 1
ATOM 1601 N N . PHE A 1 197 ? -0.250 -0.277 -19.470 1.00 79.62 197 PHE A N 1
ATOM 1602 C CA . PHE A 1 197 ? -0.081 1.170 -19.633 1.00 79.62 197 PHE A CA 1
ATOM 1603 C C . PHE A 1 197 ? 1.401 1.568 -19.568 1.00 79.62 197 PHE A C 1
ATOM 1605 O O . PHE A 1 197 ? 2.234 0.809 -19.069 1.00 79.62 197 PHE A O 1
ATOM 1612 N N . ALA A 1 198 ? 1.740 2.750 -20.083 1.00 71.00 198 ALA A N 1
ATOM 1613 C CA . ALA A 1 198 ? 3.112 3.256 -20.101 1.00 71.00 198 ALA A CA 1
ATOM 1614 C C . ALA A 1 198 ? 3.632 3.599 -18.690 1.00 71.00 198 ALA A C 1
ATOM 1616 O O . ALA A 1 198 ? 2.880 4.011 -17.803 1.00 71.00 198 ALA A O 1
ATOM 1617 N N . LYS A 1 199 ? 4.936 3.409 -18.456 1.00 65.88 199 LYS A N 1
ATOM 1618 C CA . LYS A 1 199 ? 5.587 3.781 -17.194 1.00 65.88 199 LYS A CA 1
ATOM 1619 C C . LYS A 1 199 ? 5.888 5.279 -17.154 1.00 65.88 199 LYS A C 1
ATOM 1621 O O . LYS A 1 199 ? 6.927 5.726 -17.622 1.00 65.88 199 LYS A O 1
ATOM 1626 N N . ASP A 1 200 ? 5.042 6.018 -16.443 1.00 61.09 200 ASP A N 1
ATOM 1627 C CA . ASP A 1 200 ? 5.195 7.478 -16.317 1.00 61.09 200 ASP A CA 1
ATOM 1628 C C . ASP A 1 200 ? 5.914 7.952 -15.035 1.00 61.09 200 ASP A C 1
ATOM 1630 O O . ASP A 1 200 ? 6.085 9.152 -14.825 1.00 61.09 200 ASP A O 1
ATOM 1634 N N . PHE A 1 201 ? 6.378 7.040 -14.165 1.00 57.47 201 PHE A N 1
ATOM 1635 C CA . PHE A 1 201 ? 7.022 7.393 -12.892 1.00 57.47 201 PHE A CA 1
ATOM 1636 C C . PHE A 1 201 ? 8.319 6.606 -12.633 1.00 57.47 201 PHE A C 1
ATOM 1638 O O . PHE A 1 201 ? 8.402 5.383 -12.801 1.00 57.47 201 PHE A O 1
ATOM 1645 N N . HIS A 1 202 ? 9.370 7.313 -12.206 1.00 50.34 202 HIS A N 1
ATOM 1646 C CA . HIS A 1 202 ? 10.699 6.740 -11.980 1.00 50.34 202 HIS A CA 1
ATOM 1647 C C . HIS A 1 202 ? 10.820 6.143 -10.568 1.00 50.34 202 HIS A C 1
ATOM 1649 O O . HIS A 1 202 ? 11.394 6.741 -9.666 1.00 50.34 202 HIS A O 1
ATOM 1655 N N . VAL A 1 203 ? 10.272 4.939 -10.373 1.00 53.69 203 VAL A N 1
ATOM 1656 C CA . VAL A 1 203 ? 10.207 4.264 -9.055 1.00 53.69 203 VAL A CA 1
ATOM 1657 C C . VAL A 1 203 ? 11.539 3.627 -8.623 1.00 53.69 203 VAL A C 1
ATOM 1659 O O . VAL A 1 203 ? 11.721 3.291 -7.458 1.00 53.69 203 VAL A O 1
ATOM 1662 N N . SER A 1 204 ? 12.484 3.422 -9.545 1.00 52.75 204 SER A N 1
ATOM 1663 C CA . SER A 1 204 ? 13.761 2.765 -9.246 1.00 52.75 204 SER A CA 1
ATOM 1664 C C . SER A 1 204 ? 14.881 3.311 -10.129 1.00 52.75 204 SER A C 1
ATOM 1666 O O . SER A 1 204 ? 14.713 3.290 -11.347 1.00 52.75 204 SER A O 1
ATOM 1668 N N . PRO A 1 205 ? 16.050 3.676 -9.563 1.00 50.62 205 PRO A N 1
ATOM 1669 C CA . PRO A 1 205 ? 17.220 4.115 -10.330 1.00 50.62 205 PRO A CA 1
ATOM 1670 C C . PRO A 1 205 ? 17.835 2.997 -11.185 1.00 50.62 205 PRO A C 1
ATOM 1672 O O . PRO A 1 205 ? 18.798 3.221 -11.904 1.00 50.62 205 PRO A O 1
ATOM 1675 N N . PHE A 1 206 ? 17.314 1.772 -11.108 1.00 49.56 206 PHE A N 1
ATOM 1676 C CA . PHE A 1 206 ? 17.797 0.626 -11.876 1.00 49.56 206 PHE A CA 1
ATOM 1677 C C . PHE A 1 206 ? 16.845 0.215 -13.012 1.00 49.56 206 PHE A C 1
ATOM 1679 O O . PHE A 1 206 ? 17.064 -0.837 -13.614 1.00 49.56 206 PHE A O 1
ATOM 1686 N N . LEU A 1 207 ? 15.787 0.997 -13.283 1.00 55.62 207 LEU A N 1
ATOM 1687 C CA . LEU A 1 207 ? 14.813 0.740 -14.350 1.00 55.62 207 LEU A CA 1
ATOM 1688 C C . LEU A 1 207 ? 14.651 1.972 -15.260 1.00 55.62 207 LEU A C 1
ATOM 1690 O O . LEU A 1 207 ? 14.242 3.021 -14.755 1.00 55.62 207 LEU A O 1
ATOM 1694 N N . PRO A 1 208 ? 14.882 1.853 -16.584 1.00 58.66 208 PRO A N 1
ATOM 1695 C CA . PRO A 1 208 ? 14.648 2.953 -17.520 1.00 58.66 208 PRO A CA 1
ATOM 1696 C C . PRO A 1 208 ? 13.172 3.393 -17.551 1.00 58.66 208 PRO A C 1
ATOM 1698 O O . PRO A 1 208 ? 12.281 2.717 -17.022 1.00 58.66 208 PRO A O 1
ATOM 1701 N N . MET A 1 209 ? 12.911 4.576 -18.113 1.00 62.19 209 MET A N 1
ATOM 1702 C CA . MET A 1 209 ? 11.554 5.128 -18.236 1.00 62.19 209 MET A CA 1
ATOM 1703 C C . MET A 1 209 ? 10.770 4.528 -19.404 1.00 62.19 209 MET A C 1
ATOM 1705 O O . MET A 1 209 ? 9.570 4.338 -19.255 1.00 62.19 209 MET A O 1
ATOM 1709 N N . ASP A 1 210 ? 11.447 4.130 -20.484 1.00 61.62 210 ASP A N 1
ATOM 1710 C CA . ASP A 1 210 ? 10.832 3.577 -21.701 1.00 61.62 210 ASP A CA 1
ATOM 1711 C C . ASP A 1 210 ? 10.410 2.106 -21.518 1.00 61.62 210 ASP A C 1
ATOM 1713 O O . ASP A 1 210 ? 10.929 1.190 -22.157 1.00 61.62 210 ASP A O 1
ATOM 1717 N N . LEU A 1 211 ? 9.504 1.861 -20.570 1.00 70.94 211 LEU A N 1
ATOM 1718 C CA . LEU A 1 211 ? 8.990 0.539 -20.223 1.00 70.94 211 LEU A CA 1
ATOM 1719 C C . LEU A 1 211 ? 7.459 0.563 -20.131 1.00 70.94 211 LEU A C 1
ATOM 1721 O O . LEU A 1 211 ? 6.844 1.582 -19.822 1.00 70.94 211 LEU A O 1
ATOM 1725 N N . GLU A 1 212 ? 6.839 -0.592 -20.333 1.00 78.50 212 GLU A N 1
ATOM 1726 C CA . GLU A 1 212 ? 5.400 -0.787 -20.163 1.00 78.50 212 GLU A CA 1
ATOM 1727 C C . GLU A 1 212 ? 5.113 -1.529 -18.853 1.00 78.50 212 GLU A C 1
ATOM 1729 O O . GLU A 1 212 ? 5.772 -2.523 -18.513 1.00 78.50 212 GLU A O 1
ATOM 1734 N N . TYR A 1 213 ? 4.107 -1.061 -18.118 1.00 82.38 213 TYR A N 1
ATOM 1735 C CA . TYR A 1 213 ? 3.556 -1.747 -16.963 1.00 82.38 213 TYR A CA 1
ATOM 1736 C C . TYR A 1 213 ? 2.454 -2.716 -17.380 1.00 82.38 213 TYR A C 1
ATOM 1738 O O . TYR A 1 213 ? 1.528 -2.363 -18.098 1.00 82.38 213 TYR A O 1
ATOM 1746 N N . ASP A 1 214 ? 2.528 -3.942 -16.869 1.00 85.62 214 ASP A N 1
ATOM 1747 C CA . ASP A 1 214 ? 1.516 -4.983 -17.046 1.00 85.62 214 ASP A CA 1
ATOM 1748 C C . ASP A 1 214 ? 1.117 -5.492 -15.658 1.00 85.62 214 ASP A C 1
ATOM 1750 O O . ASP A 1 214 ? 1.789 -6.343 -15.060 1.00 85.62 214 ASP A O 1
ATOM 1754 N N . TRP A 1 215 ? 0.078 -4.859 -15.114 1.00 90.19 215 TRP A N 1
ATOM 1755 C CA . TRP A 1 215 ? -0.357 -4.971 -13.726 1.00 90.19 215 TRP A CA 1
ATOM 1756 C C . TRP A 1 215 ? -1.565 -5.885 -13.606 1.00 90.19 215 TRP A C 1
ATOM 1758 O O . TRP A 1 215 ? -2.489 -5.819 -14.410 1.00 90.19 215 TRP A O 1
ATOM 1768 N N . THR A 1 216 ? -1.558 -6.735 -12.589 1.00 90.62 216 THR A N 1
ATOM 1769 C CA . THR A 1 216 ? -2.616 -7.693 -12.272 1.00 90.62 216 THR A CA 1
ATOM 1770 C C . THR A 1 216 ? -2.996 -7.540 -10.807 1.00 90.62 216 THR A C 1
ATOM 1772 O O . THR A 1 216 ? -2.111 -7.558 -9.955 1.00 90.62 216 THR A O 1
ATOM 1775 N N . PHE A 1 217 ? -4.284 -7.384 -10.521 1.00 92.25 217 PHE A N 1
ATOM 1776 C CA . PHE A 1 217 ? -4.816 -7.255 -9.165 1.00 92.25 217 PHE A CA 1
ATOM 1777 C C . PHE A 1 217 ? -5.989 -8.203 -8.965 1.00 92.25 217 PHE A C 1
ATOM 1779 O O . PHE A 1 217 ? -6.835 -8.333 -9.850 1.00 92.25 217 PHE A O 1
ATOM 1786 N N . ASP A 1 218 ? -6.075 -8.770 -7.770 1.00 90.31 218 ASP A N 1
ATOM 1787 C CA . ASP A 1 218 ? -7.297 -9.394 -7.277 1.00 90.31 218 ASP A CA 1
ATOM 1788 C C . ASP A 1 218 ? -8.167 -8.368 -6.546 1.00 90.31 218 ASP A 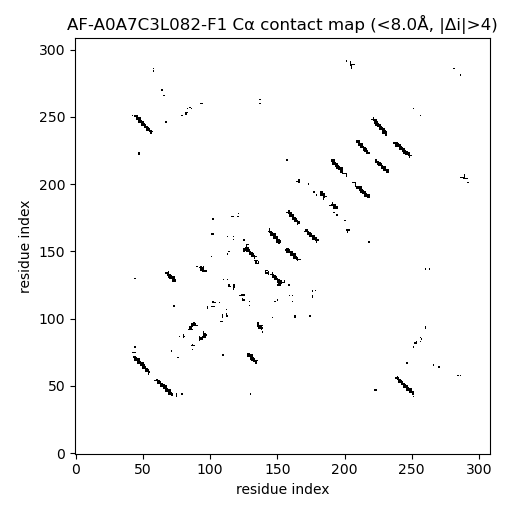C 1
ATOM 1790 O O . ASP A 1 218 ? -7.669 -7.429 -5.917 1.00 90.31 218 ASP A O 1
ATOM 1794 N N . VAL A 1 219 ? -9.482 -8.584 -6.574 1.00 90.19 219 VAL A N 1
ATOM 1795 C CA . VAL A 1 219 ? -10.392 -7.921 -5.632 1.00 90.19 219 VAL A CA 1
ATOM 1796 C C . VAL A 1 219 ? -10.117 -8.459 -4.212 1.00 90.19 219 VAL A C 1
ATOM 1798 O O . VAL A 1 219 ? -10.179 -9.680 -4.032 1.00 90.19 219 VAL A O 1
ATOM 1801 N N . PRO A 1 220 ? -9.827 -7.594 -3.213 1.00 92.31 220 PRO A N 1
ATOM 1802 C CA . PRO A 1 220 ? -9.495 -8.012 -1.849 1.00 92.31 220 PRO A CA 1
ATOM 1803 C C . PRO A 1 220 ? -10.579 -8.882 -1.207 1.00 92.31 220 PRO A C 1
ATOM 1805 O O . PRO A 1 220 ? -11.742 -8.489 -1.172 1.00 92.31 220 PRO A O 1
ATOM 1808 N N . ASP A 1 221 ? -10.186 -10.034 -0.664 1.00 92.06 221 ASP A N 1
ATOM 1809 C CA . ASP A 1 221 ? -11.068 -10.992 0.018 1.00 92.06 221 ASP A CA 1
ATOM 1810 C C . ASP A 1 221 ? -10.235 -11.890 0.953 1.00 92.06 221 ASP A C 1
ATOM 1812 O O . ASP A 1 221 ? -9.279 -11.414 1.556 1.00 92.06 221 ASP A O 1
ATOM 1816 N N . ASP A 1 222 ? -10.508 -13.189 1.076 1.00 93.25 222 ASP A N 1
ATOM 1817 C CA . ASP A 1 222 ? -9.664 -14.118 1.851 1.00 93.25 222 ASP A CA 1
ATOM 1818 C C . ASP A 1 222 ? -8.174 -14.101 1.455 1.00 93.25 222 ASP A C 1
ATOM 1820 O O . ASP A 1 222 ? -7.282 -14.321 2.288 1.00 93.25 222 ASP A O 1
ATOM 1824 N N . SER A 1 223 ? -7.8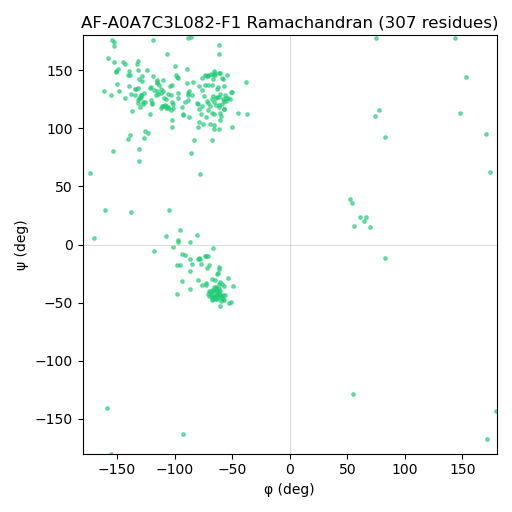81 -13.779 0.196 1.00 93.44 223 SER A N 1
ATOM 1825 C CA . SER A 1 223 ? -6.533 -13.515 -0.299 1.00 93.44 223 SER A CA 1
ATOM 1826 C C . SER A 1 223 ? -6.465 -12.234 -1.115 1.00 93.44 223 SER A C 1
ATOM 1828 O O . SER A 1 223 ? -7.459 -11.764 -1.662 1.00 93.44 223 SER A O 1
ATOM 1830 N N . LEU A 1 224 ? -5.256 -11.688 -1.211 1.00 93.44 224 LEU A N 1
ATOM 1831 C CA . LEU A 1 224 ? -4.948 -10.534 -2.040 1.00 93.44 224 LEU A CA 1
ATOM 1832 C C . LEU A 1 224 ? -3.667 -10.801 -2.819 1.00 93.44 224 LEU A C 1
ATOM 1834 O O . LEU A 1 224 ? -2.639 -11.180 -2.246 1.00 93.44 224 LEU A O 1
ATOM 1838 N N . PHE A 1 225 ? -3.747 -10.583 -4.125 1.00 93.75 225 PHE A N 1
ATOM 1839 C CA . PHE A 1 225 ? -2.644 -10.727 -5.054 1.00 93.75 225 PHE A CA 1
ATOM 1840 C C . PHE A 1 225 ? -2.488 -9.444 -5.863 1.00 93.75 225 PHE A C 1
ATOM 1842 O O . PHE A 1 225 ? -3.449 -8.929 -6.433 1.00 93.75 225 PHE A O 1
ATOM 1849 N N . VAL A 1 226 ? -1.259 -8.941 -5.917 1.00 93.50 226 VAL A N 1
ATOM 1850 C CA . VAL A 1 226 ? -0.869 -7.850 -6.808 1.00 93.50 226 VAL A CA 1
ATOM 1851 C C . VAL A 1 226 ? 0.397 -8.269 -7.524 1.00 93.50 226 VAL A C 1
ATOM 1853 O O . VAL A 1 226 ? 1.392 -8.630 -6.897 1.00 93.50 226 VAL A O 1
ATOM 1856 N N . HIS A 1 227 ? 0.385 -8.209 -8.845 1.00 92.19 227 HIS A N 1
ATOM 1857 C CA . HIS A 1 227 ? 1.539 -8.537 -9.658 1.00 92.19 227 HIS A CA 1
ATOM 1858 C C . HIS A 1 227 ? 1.790 -7.456 -10.690 1.00 92.19 227 HIS A C 1
ATOM 1860 O O . HIS A 1 227 ? 0.947 -7.160 -11.527 1.00 92.19 227 HIS A O 1
ATOM 1866 N N . MET A 1 228 ? 2.985 -6.889 -10.642 1.00 89.69 228 MET A N 1
ATOM 1867 C CA . MET A 1 228 ? 3.460 -5.891 -11.581 1.00 89.69 228 MET A CA 1
ATOM 1868 C C . MET A 1 228 ? 4.557 -6.523 -12.423 1.00 89.69 228 MET A C 1
ATOM 1870 O O . MET A 1 228 ? 5.594 -6.909 -11.890 1.00 89.69 228 MET A O 1
ATOM 1874 N N . ASN A 1 229 ? 4.359 -6.586 -13.736 1.00 86.44 229 ASN A N 1
ATOM 1875 C CA . ASN A 1 229 ? 5.456 -6.780 -14.676 1.00 86.44 229 ASN A CA 1
ATOM 1876 C C . ASN A 1 229 ? 5.869 -5.433 -15.260 1.00 86.44 229 ASN A C 1
ATOM 1878 O O . ASN A 1 229 ? 5.028 -4.575 -15.521 1.00 86.44 229 ASN A O 1
ATOM 1882 N N . VAL A 1 230 ? 7.164 -5.305 -15.513 1.00 83.12 230 VAL A N 1
ATOM 1883 C CA . VAL A 1 230 ? 7.769 -4.202 -16.247 1.00 83.12 230 VAL A CA 1
ATOM 1884 C C . VAL A 1 230 ? 8.448 -4.796 -17.473 1.00 83.12 230 VAL A C 1
ATOM 1886 O O . VAL A 1 230 ? 9.293 -5.692 -17.348 1.00 83.12 230 VAL A O 1
ATOM 1889 N N . ARG A 1 231 ? 8.027 -4.351 -18.654 1.00 80.44 231 ARG A N 1
ATOM 1890 C CA . ARG A 1 231 ? 8.446 -4.896 -19.949 1.00 80.44 231 ARG A CA 1
ATOM 1891 C C . ARG A 1 231 ? 9.148 -3.830 -20.771 1.00 80.44 231 ARG A C 1
ATOM 1893 O O . ARG A 1 231 ? 8.768 -2.667 -20.716 1.00 80.44 231 ARG A O 1
ATOM 1900 N N . GLU A 1 232 ? 10.149 -4.247 -21.530 1.00 79.12 232 GLU A N 1
ATOM 1901 C CA . GLU A 1 232 ? 10.752 -3.408 -22.567 1.00 79.12 232 GLU A CA 1
ATOM 1902 C C . GLU A 1 232 ? 9.778 -3.236 -23.736 1.00 79.12 232 GLU A C 1
ATOM 1904 O O . GLU A 1 232 ? 9.025 -4.158 -24.060 1.00 79.12 232 GLU A O 1
ATOM 1909 N N . VAL A 1 233 ? 9.792 -2.057 -24.357 1.00 67.81 233 VAL A N 1
ATOM 1910 C CA . VAL A 1 233 ? 8.998 -1.757 -25.553 1.00 67.81 233 VAL A CA 1
ATOM 1911 C C . VAL A 1 233 ? 9.811 -2.151 -26.792 1.00 67.81 233 VAL A C 1
ATOM 1913 O O . VAL A 1 233 ? 10.943 -1.701 -26.947 1.00 67.81 233 VAL A O 1
ATOM 1916 N N . GLY A 1 234 ? 9.262 -3.001 -27.671 1.00 67.56 234 GLY A N 1
ATOM 1917 C CA . GLY A 1 234 ? 9.891 -3.369 -28.950 1.00 67.56 234 GLY A CA 1
ATOM 1918 C C . GLY A 1 234 ? 9.687 -4.831 -29.393 1.00 67.56 234 GLY A C 1
ATOM 1919 O O . GLY A 1 234 ? 9.092 -5.623 -28.663 1.00 67.56 234 GLY A O 1
ATOM 1920 N N . PRO A 1 235 ? 10.201 -5.223 -30.578 1.00 51.62 235 PRO A N 1
ATOM 1921 C CA . PRO A 1 235 ? 9.995 -6.557 -31.167 1.00 51.62 235 PRO A CA 1
ATOM 1922 C C . PRO A 1 235 ? 10.574 -7.711 -30.329 1.00 51.62 235 PRO A C 1
ATOM 1924 O O . PRO A 1 235 ? 10.097 -8.838 -30.408 1.00 51.62 235 PRO A O 1
ATOM 1927 N N . ALA A 1 236 ? 11.577 -7.422 -29.495 1.00 60.88 236 ALA A N 1
ATOM 1928 C CA . ALA A 1 236 ? 12.204 -8.362 -28.566 1.00 60.88 236 ALA A CA 1
ATOM 1929 C C . ALA A 1 236 ? 11.768 -8.124 -27.104 1.00 60.88 236 ALA A C 1
ATOM 1931 O O . ALA A 1 236 ? 12.550 -8.364 -26.185 1.00 60.88 236 ALA A O 1
ATOM 1932 N N . ALA A 1 237 ? 10.540 -7.625 -26.881 1.00 61.31 237 ALA A N 1
ATOM 1933 C CA . ALA A 1 237 ? 10.011 -7.246 -25.568 1.00 61.31 237 ALA A CA 1
ATOM 1934 C C . ALA A 1 237 ? 10.193 -8.350 -24.514 1.00 61.31 237 ALA A C 1
ATOM 1936 O O . ALA A 1 237 ? 9.429 -9.319 -24.420 1.00 61.31 237 ALA A O 1
ATOM 1937 N N . SER A 1 238 ? 11.206 -8.175 -23.670 1.00 67.56 238 SER A N 1
ATOM 1938 C CA . SER A 1 238 ? 11.525 -9.087 -22.585 1.00 67.56 238 SER A CA 1
ATOM 1939 C C . SER A 1 238 ? 10.970 -8.551 -21.258 1.00 67.56 238 SER A C 1
ATOM 1941 O O . SER A 1 238 ? 10.739 -7.353 -21.072 1.00 67.56 238 SER A O 1
ATOM 1943 N N . LYS A 1 239 ? 10.687 -9.446 -20.301 1.00 72.81 239 LYS A N 1
ATOM 1944 C CA . LYS A 1 239 ? 10.311 -9.024 -18.941 1.00 72.81 239 LYS A CA 1
ATOM 1945 C C . LYS A 1 239 ? 11.567 -8.544 -18.210 1.00 72.81 239 LYS A C 1
ATOM 1947 O O . LYS A 1 239 ? 12.331 -9.380 -17.734 1.00 72.81 239 LYS A O 1
ATOM 1952 N N . ALA A 1 240 ? 11.754 -7.237 -18.067 1.00 78.69 240 ALA A N 1
ATOM 1953 C CA . ALA A 1 240 ? 12.913 -6.674 -17.374 1.00 78.69 240 ALA A CA 1
ATOM 1954 C C . ALA A 1 240 ? 12.850 -6.919 -15.854 1.00 78.69 240 ALA A C 1
ATOM 1956 O O . ALA A 1 240 ? 13.842 -7.310 -15.223 1.00 78.69 240 ALA A O 1
ATOM 1957 N N . PHE A 1 241 ? 11.662 -6.733 -15.271 1.00 84.69 241 PHE A N 1
ATOM 1958 C CA . PHE A 1 241 ? 11.429 -6.826 -13.832 1.00 84.69 241 PHE A CA 1
ATOM 1959 C C . PHE A 1 241 ? 9.996 -7.264 -13.517 1.00 84.69 241 PHE A C 1
ATOM 1961 O O . PHE A 1 241 ? 9.063 -6.942 -14.252 1.00 84.69 241 PHE A O 1
ATOM 1968 N N . ASP A 1 242 ? 9.811 -7.973 -12.407 1.00 88.38 242 ASP A N 1
ATOM 1969 C CA . ASP A 1 242 ? 8.499 -8.217 -11.827 1.00 88.38 242 ASP A CA 1
ATOM 1970 C C . ASP A 1 242 ? 8.492 -8.103 -10.301 1.00 88.38 242 ASP A C 1
ATOM 1972 O O . ASP A 1 242 ? 9.455 -8.454 -9.615 1.00 88.38 242 ASP A O 1
ATOM 1976 N N . ALA A 1 243 ? 7.371 -7.611 -9.781 1.00 89.62 243 ALA A N 1
ATOM 1977 C CA . ALA A 1 243 ? 7.049 -7.567 -8.367 1.00 89.62 243 ALA A CA 1
ATOM 1978 C C . ALA A 1 243 ? 5.757 -8.344 -8.119 1.00 89.62 243 ALA A C 1
ATOM 1980 O O . ALA A 1 243 ? 4.791 -8.214 -8.867 1.00 89.62 243 ALA A O 1
ATOM 1981 N N . THR A 1 244 ? 5.740 -9.175 -7.084 1.00 93.50 244 THR A N 1
ATOM 1982 C CA . THR A 1 244 ? 4.571 -9.972 -6.700 1.00 93.50 244 THR A CA 1
ATOM 1983 C C . THR A 1 244 ? 4.315 -9.795 -5.215 1.00 93.50 244 THR A C 1
ATOM 1985 O O . THR A 1 244 ? 5.166 -10.161 -4.411 1.00 93.50 244 THR A O 1
ATOM 1988 N N . LEU A 1 245 ? 3.156 -9.259 -4.859 1.00 95.56 245 LEU A N 1
ATOM 1989 C CA . LEU A 1 245 ? 2.621 -9.207 -3.507 1.00 95.56 245 LEU A CA 1
ATOM 1990 C C . LEU A 1 245 ? 1.551 -10.290 -3.388 1.00 95.56 245 LEU A C 1
ATOM 1992 O O . LEU A 1 245 ? 0.586 -10.293 -4.149 1.00 95.56 245 LEU A O 1
ATOM 1996 N N . GLN A 1 246 ? 1.722 -11.205 -2.441 1.00 96.00 246 GLN A N 1
ATOM 1997 C CA . GLN A 1 246 ? 0.752 -12.261 -2.173 1.00 96.00 246 GLN A CA 1
ATOM 1998 C C . GLN A 1 246 ? 0.484 -12.321 -0.678 1.00 96.00 246 GLN A C 1
ATOM 2000 O O . GLN A 1 246 ? 1.413 -12.461 0.119 1.00 96.00 246 GLN A O 1
ATOM 2005 N N . MET A 1 247 ? -0.784 -12.203 -0.292 1.00 96.44 247 MET A N 1
ATOM 2006 C CA . MET A 1 247 ? -1.168 -12.080 1.108 1.00 96.44 247 MET A CA 1
ATOM 2007 C C . MET A 1 247 ? -2.468 -12.817 1.416 1.00 96.44 247 MET A C 1
ATOM 2009 O O . MET A 1 247 ? -3.313 -13.018 0.546 1.00 96.44 247 MET A O 1
ATOM 2013 N N . ARG A 1 248 ? -2.636 -13.193 2.685 1.00 96.94 248 ARG A N 1
ATOM 2014 C CA . ARG A 1 248 ? -3.865 -13.785 3.223 1.00 96.94 248 ARG A CA 1
ATOM 2015 C C . ARG A 1 248 ? -4.496 -12.869 4.253 1.00 96.94 248 ARG A C 1
ATOM 2017 O O . ARG A 1 248 ? -3.786 -12.297 5.087 1.00 96.94 248 ARG A O 1
ATOM 2024 N N . ARG A 1 249 ? -5.821 -12.773 4.211 1.00 96.69 249 ARG A N 1
ATOM 2025 C CA . ARG A 1 249 ? -6.615 -11.979 5.141 1.00 96.69 249 ARG A CA 1
ATOM 2026 C C . ARG A 1 249 ? -6.616 -12.622 6.523 1.00 96.69 249 ARG A C 1
ATOM 2028 O O . ARG A 1 249 ? -6.739 -13.834 6.689 1.00 96.69 249 ARG A O 1
ATOM 2035 N N . ARG A 1 250 ? -6.471 -11.789 7.544 1.00 96.38 250 ARG A N 1
ATOM 2036 C CA . ARG A 1 250 ? -6.607 -12.128 8.958 1.00 96.38 250 ARG A CA 1
ATOM 2037 C C . ARG A 1 250 ? -7.556 -11.121 9.586 1.00 96.38 250 ARG A C 1
ATOM 2039 O O . ARG A 1 250 ? -7.345 -9.913 9.466 1.00 96.38 250 ARG A O 1
ATOM 2046 N N . ALA A 1 251 ? -8.592 -11.619 10.254 1.00 95.12 251 ALA A N 1
ATOM 2047 C CA . ALA A 1 251 ? -9.516 -10.771 10.992 1.00 95.12 251 ALA A CA 1
ATOM 2048 C C . ALA A 1 251 ? -8.769 -9.965 12.065 1.00 95.12 251 ALA A C 1
ATOM 2050 O O . ALA A 1 251 ? -7.825 -10.458 12.692 1.00 95.12 251 ALA A O 1
ATOM 2051 N N . LEU A 1 252 ? -9.194 -8.719 12.269 1.00 93.62 252 LEU A N 1
ATOM 2052 C CA . LEU A 1 252 ? -8.634 -7.867 13.309 1.00 93.62 252 LEU A CA 1
ATOM 2053 C C . LEU A 1 252 ? -8.976 -8.433 14.686 1.00 93.62 252 LEU A C 1
ATOM 2055 O O . LEU A 1 252 ? -10.139 -8.656 15.013 1.00 93.62 252 LEU A O 1
ATOM 2059 N N . SER A 1 253 ? -7.954 -8.611 15.517 1.00 92.38 253 SER A N 1
ATOM 2060 C CA . SER A 1 253 ? -8.126 -8.908 16.933 1.00 92.38 253 SER A CA 1
ATOM 2061 C C . SER A 1 253 ? -7.092 -8.143 17.761 1.00 92.38 253 SER A C 1
ATOM 2063 O O . SER A 1 253 ? -5.970 -7.909 17.293 1.00 92.38 253 SER A O 1
ATOM 2065 N N . PRO A 1 254 ? -7.414 -7.765 19.011 1.00 91.19 254 PRO A N 1
ATOM 2066 C CA . PRO A 1 254 ? -6.455 -7.098 19.886 1.00 91.19 254 PRO A CA 1
ATOM 2067 C C . PRO A 1 254 ? -5.165 -7.901 20.103 1.00 91.19 254 PRO A C 1
ATOM 2069 O O . PRO A 1 254 ? -4.087 -7.318 20.204 1.00 91.19 254 PRO A O 1
ATOM 2072 N N . SER A 1 255 ? -5.254 -9.235 20.166 1.00 92.19 255 SER A N 1
ATOM 2073 C CA . SER A 1 255 ? -4.090 -10.116 20.319 1.00 92.19 255 SER A CA 1
ATOM 2074 C C . SER A 1 255 ? -3.192 -10.100 19.083 1.00 92.19 255 SER A C 1
ATOM 2076 O O . SER A 1 255 ? -1.976 -9.964 19.225 1.00 92.19 255 SER A O 1
ATOM 2078 N N . LEU A 1 256 ? -3.774 -10.153 17.880 1.00 91.81 256 LEU A N 1
ATOM 2079 C CA . LEU A 1 256 ? -3.028 -10.067 16.626 1.00 91.81 256 LEU A CA 1
ATOM 2080 C C . LEU A 1 256 ? -2.330 -8.708 16.483 1.00 91.81 256 LEU A C 1
ATOM 2082 O O . LEU A 1 256 ? -1.137 -8.658 16.195 1.00 91.81 256 LEU A O 1
ATOM 2086 N N . LEU A 1 257 ? -3.045 -7.612 16.753 1.00 91.69 257 LEU A N 1
ATOM 2087 C CA . LEU A 1 257 ? -2.509 -6.249 16.680 1.00 91.69 257 LEU A CA 1
ATOM 2088 C C . LEU A 1 257 ? -1.328 -6.030 17.640 1.00 91.69 257 LEU A C 1
ATOM 2090 O O . LEU A 1 257 ? -0.332 -5.405 17.270 1.00 91.69 257 LEU A O 1
ATOM 2094 N N . ARG A 1 258 ? -1.399 -6.576 18.862 1.00 91.38 258 ARG A N 1
ATOM 2095 C CA . ARG A 1 258 ? -0.272 -6.563 19.811 1.00 91.38 258 ARG A CA 1
ATOM 2096 C C . ARG A 1 258 ? 0.903 -7.409 19.319 1.00 91.38 258 ARG A C 1
ATOM 2098 O O . ARG A 1 258 ? 2.037 -6.942 19.340 1.00 91.38 258 ARG A O 1
ATOM 2105 N N . GLY A 1 259 ? 0.639 -8.628 18.849 1.00 91.12 259 GLY A N 1
ATOM 2106 C CA . GLY A 1 259 ? 1.681 -9.533 18.359 1.00 91.12 259 GLY A CA 1
ATOM 2107 C C . GLY A 1 259 ? 2.447 -8.973 17.158 1.00 91.12 259 GLY A C 1
ATOM 2108 O O . GLY A 1 259 ? 3.663 -9.130 17.070 1.00 91.12 259 GLY A O 1
ATOM 2109 N N . LEU A 1 260 ? 1.762 -8.267 16.255 1.00 89.50 260 LEU A N 1
ATOM 2110 C CA . LEU A 1 260 ? 2.400 -7.622 15.107 1.00 89.50 260 LEU A CA 1
ATOM 2111 C C . LEU A 1 260 ? 3.323 -6.481 15.523 1.00 89.50 260 LEU A C 1
ATOM 2113 O O . LEU A 1 260 ? 4.423 -6.394 14.991 1.00 89.50 260 LEU A O 1
ATOM 2117 N N . LEU A 1 261 ? 2.939 -5.666 16.509 1.00 88.69 261 LEU A N 1
ATOM 2118 C CA . LEU A 1 261 ? 3.807 -4.608 17.037 1.00 88.69 261 LEU A CA 1
ATOM 2119 C C . LEU A 1 261 ? 5.104 -5.143 17.648 1.00 88.69 261 LEU A C 1
ATOM 2121 O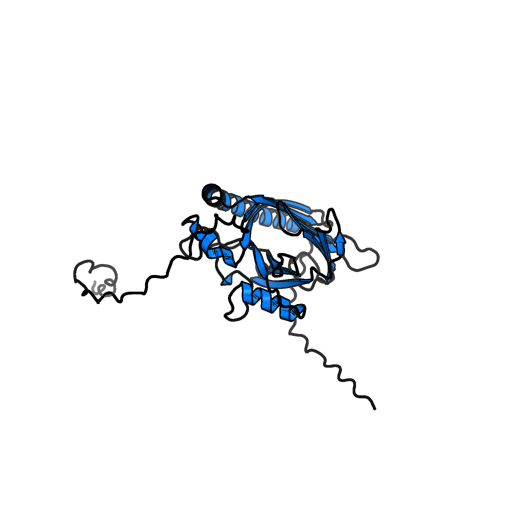 O . LEU A 1 261 ? 6.137 -4.496 17.518 1.00 88.69 261 LEU A O 1
ATOM 2125 N N . LEU A 1 262 ? 5.066 -6.320 18.275 1.00 86.88 262 LEU A N 1
ATOM 2126 C CA . LEU A 1 262 ? 6.262 -6.960 18.831 1.00 86.88 262 LEU A CA 1
ATOM 2127 C C . LEU A 1 262 ? 7.181 -7.519 17.735 1.00 86.88 262 LEU A C 1
ATOM 2129 O O . LEU A 1 262 ? 8.400 -7.483 17.866 1.00 86.88 262 LEU A O 1
ATOM 2133 N N . ARG A 1 263 ? 6.609 -8.018 16.633 1.00 82.81 263 ARG A N 1
ATOM 2134 C CA . ARG A 1 263 ? 7.369 -8.611 15.517 1.00 82.81 263 ARG A CA 1
ATOM 2135 C C . ARG A 1 263 ? 7.837 -7.573 14.492 1.00 82.81 263 ARG A C 1
ATOM 2137 O O . ARG A 1 263 ? 8.798 -7.824 13.769 1.00 82.81 263 ARG A O 1
ATOM 2144 N N . PHE A 1 264 ? 7.177 -6.417 14.421 1.00 76.50 264 PHE A N 1
ATOM 2145 C CA . PHE A 1 264 ? 7.415 -5.405 13.392 1.00 76.50 264 PHE A CA 1
ATOM 2146 C C . PHE A 1 264 ? 8.822 -4.787 13.417 1.00 76.50 264 PHE A C 1
ATOM 2148 O O . PHE A 1 264 ? 9.402 -4.677 12.336 1.00 76.50 264 PHE A O 1
ATOM 2155 N N . PRO A 1 265 ? 9.420 -4.412 14.570 1.00 75.56 265 PRO A N 1
ATOM 2156 C CA . PRO A 1 265 ? 10.777 -3.861 14.586 1.00 75.56 265 PRO A CA 1
ATOM 2157 C C . PRO A 1 265 ? 11.799 -4.823 13.977 1.00 75.56 265 PRO A C 1
ATOM 2159 O O . PRO A 1 265 ? 12.603 -4.420 13.139 1.00 75.56 265 PRO A O 1
ATOM 2162 N N . LEU A 1 266 ? 11.701 -6.111 14.321 1.00 74.56 266 LEU A N 1
ATOM 2163 C CA . LEU A 1 266 ? 12.562 -7.163 13.779 1.00 74.56 266 LEU A CA 1
ATOM 2164 C C . LEU A 1 266 ? 12.337 -7.351 12.274 1.00 74.56 266 LEU A C 1
ATOM 2166 O O . LEU A 1 266 ? 13.297 -7.403 11.512 1.00 74.56 266 LEU A O 1
ATOM 2170 N N . MET A 1 267 ? 11.077 -7.383 11.832 1.00 69.62 267 MET A N 1
ATOM 2171 C CA . MET A 1 267 ? 10.721 -7.502 10.414 1.00 69.62 267 MET A CA 1
ATOM 2172 C C . MET A 1 267 ? 11.212 -6.300 9.592 1.00 69.62 267 MET A C 1
ATOM 2174 O O . MET A 1 267 ? 11.758 -6.476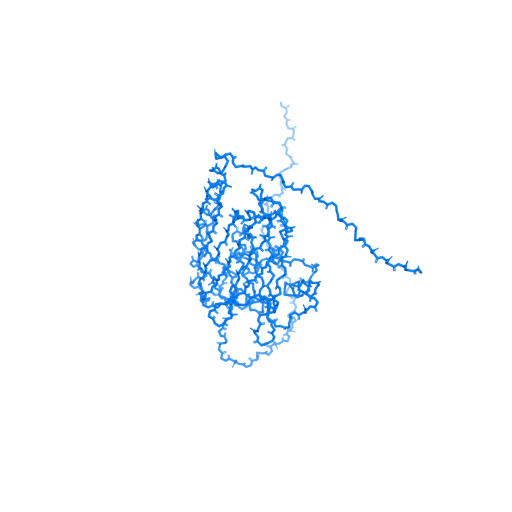 8.508 1.00 69.62 267 MET A O 1
ATOM 2178 N N . THR A 1 268 ? 11.073 -5.081 10.113 1.00 71.31 268 THR A N 1
ATOM 2179 C CA . THR A 1 268 ? 11.515 -3.851 9.438 1.00 71.31 268 THR A CA 1
ATOM 2180 C C . THR A 1 268 ? 13.025 -3.789 9.341 1.00 71.31 268 THR A C 1
ATOM 2182 O O . THR A 1 268 ? 13.552 -3.517 8.266 1.00 71.31 268 THR A O 1
ATOM 2185 N N . LEU A 1 269 ? 13.732 -4.092 10.433 1.00 72.56 269 LEU A N 1
ATOM 2186 C CA . LEU A 1 269 ? 15.187 -4.157 10.422 1.00 72.56 269 LEU A CA 1
ATOM 2187 C C . LEU A 1 269 ? 15.671 -5.222 9.430 1.00 72.56 269 LEU A C 1
ATOM 2189 O O . LEU A 1 269 ? 16.553 -4.942 8.623 1.00 72.56 269 LEU A O 1
ATOM 2193 N N . GLN A 1 270 ? 15.039 -6.399 9.410 1.00 74.12 270 GLN A N 1
ATOM 2194 C CA . GLN A 1 270 ? 15.333 -7.453 8.440 1.00 74.12 270 GLN A CA 1
ATOM 2195 C C . GLN A 1 270 ? 15.116 -6.979 6.997 1.00 74.12 270 GLN A C 1
ATOM 2197 O O . GLN A 1 270 ? 15.971 -7.227 6.147 1.00 74.12 270 GLN A O 1
ATOM 2202 N N . VAL A 1 271 ? 14.015 -6.280 6.705 1.00 70.06 271 VAL A N 1
ATOM 2203 C CA . VAL A 1 271 ? 13.732 -5.729 5.369 1.00 70.06 271 VAL A CA 1
ATOM 2204 C C . VAL A 1 271 ? 14.754 -4.662 4.990 1.00 70.06 271 VAL A C 1
ATOM 2206 O O . VAL A 1 271 ? 15.313 -4.737 3.902 1.00 70.06 271 VAL A O 1
ATOM 2209 N N . ILE A 1 272 ? 15.058 -3.712 5.878 1.00 72.50 272 ILE A N 1
ATOM 2210 C CA . ILE A 1 272 ? 16.045 -2.653 5.632 1.00 72.50 272 ILE A CA 1
ATOM 2211 C C . ILE A 1 272 ? 17.422 -3.264 5.371 1.00 72.50 272 ILE A C 1
ATOM 2213 O O . ILE A 1 272 ? 18.014 -2.978 4.329 1.00 72.50 272 ILE A O 1
ATOM 2217 N N . ILE A 1 273 ? 17.914 -4.134 6.260 1.00 74.00 273 ILE A N 1
ATOM 2218 C CA . ILE A 1 273 ? 19.200 -4.829 6.092 1.00 74.00 273 ILE A CA 1
ATOM 2219 C C . ILE A 1 273 ? 19.204 -5.583 4.770 1.00 74.00 273 ILE A C 1
ATOM 2221 O O . ILE A 1 273 ? 20.175 -5.505 4.019 1.00 74.00 273 ILE A O 1
ATOM 2225 N N . SER A 1 274 ? 18.112 -6.272 4.444 1.00 68.38 274 SER A N 1
ATOM 2226 C CA . SER A 1 274 ? 18.029 -7.026 3.203 1.00 68.38 274 SER A CA 1
ATOM 2227 C C . SER A 1 274 ? 18.047 -6.116 1.978 1.00 68.38 274 SER A C 1
ATOM 2229 O O . SER A 1 274 ? 18.813 -6.391 1.063 1.00 68.38 274 SER A O 1
ATOM 2231 N N . ILE A 1 275 ? 17.289 -5.016 1.956 1.00 72.62 275 ILE A N 1
ATOM 2232 C CA . ILE A 1 275 ? 17.291 -4.035 0.858 1.00 72.62 275 ILE A CA 1
ATOM 2233 C C . ILE A 1 275 ? 18.700 -3.472 0.648 1.00 72.62 275 ILE A C 1
ATOM 2235 O O . ILE A 1 275 ? 19.181 -3.461 -0.483 1.00 72.62 275 ILE A O 1
ATOM 2239 N N . HIS A 1 276 ? 19.389 -3.074 1.721 1.00 73.06 276 HIS A N 1
ATOM 2240 C CA . HIS A 1 276 ? 20.756 -2.549 1.633 1.00 73.06 276 HIS A CA 1
ATOM 2241 C C . HIS A 1 276 ? 21.742 -3.627 1.169 1.00 73.06 276 HIS A C 1
ATOM 2243 O O . HIS A 1 276 ? 22.584 -3.369 0.313 1.00 73.06 276 HIS A O 1
ATOM 2249 N N . SER A 1 277 ? 21.585 -4.864 1.647 1.00 70.75 277 SER A N 1
ATOM 2250 C CA . SER A 1 277 ? 22.388 -6.009 1.206 1.00 70.75 277 SER A CA 1
ATOM 2251 C C . SER A 1 277 ? 22.172 -6.321 -0.276 1.00 70.75 277 SER A C 1
ATOM 2253 O O . SER A 1 277 ? 23.128 -6.629 -0.986 1.00 70.75 277 SER A O 1
ATOM 2255 N N . GLN A 1 278 ? 20.932 -6.236 -0.772 1.00 73.50 278 GLN A N 1
ATOM 2256 C CA . GLN A 1 278 ? 20.637 -6.428 -2.193 1.00 73.50 278 GLN A CA 1
ATOM 2257 C C . GLN A 1 278 ? 21.171 -5.272 -3.043 1.00 73.50 278 GLN A C 1
ATOM 2259 O O . GLN A 1 278 ? 21.741 -5.521 -4.103 1.00 73.50 278 GLN A O 1
ATOM 2264 N N . ALA A 1 279 ? 21.055 -4.028 -2.573 1.00 70.38 279 ALA A N 1
ATOM 2265 C CA . ALA A 1 279 ? 21.642 -2.871 -3.243 1.00 70.38 279 ALA A CA 1
ATOM 2266 C C . ALA A 1 279 ? 23.171 -3.007 -3.353 1.00 70.38 279 ALA A C 1
ATOM 2268 O O . ALA A 1 279 ? 23.721 -2.818 -4.437 1.00 70.38 279 ALA A O 1
ATOM 2269 N N . LEU A 1 280 ? 23.845 -3.440 -2.281 1.00 71.25 280 LEU A N 1
ATOM 2270 C CA . LEU A 1 280 ? 25.284 -3.712 -2.284 1.00 71.25 280 LEU A CA 1
ATOM 2271 C C . LEU A 1 280 ? 25.651 -4.848 -3.249 1.00 71.25 280 LEU A C 1
ATOM 2273 O O . LEU A 1 280 ? 26.595 -4.715 -4.021 1.00 71.25 280 LEU A O 1
ATOM 2277 N N . LYS A 1 281 ? 24.883 -5.945 -3.274 1.00 70.94 281 LYS A N 1
ATOM 2278 C CA . LYS A 1 281 ? 25.088 -7.039 -4.242 1.00 70.94 281 LYS A CA 1
ATOM 2279 C C . LYS A 1 281 ? 24.905 -6.576 -5.687 1.00 70.94 281 LYS A C 1
ATOM 2281 O O . LYS A 1 281 ? 25.649 -7.020 -6.555 1.00 70.94 281 LYS A O 1
ATOM 2286 N N . LEU A 1 282 ? 23.937 -5.704 -5.966 1.00 63.59 282 LEU A N 1
ATOM 2287 C CA . LEU A 1 282 ? 23.741 -5.124 -7.300 1.00 63.59 282 LEU A CA 1
ATOM 2288 C C . LEU A 1 282 ? 24.888 -4.188 -7.687 1.00 63.59 282 LEU A C 1
ATOM 2290 O O . LEU A 1 282 ? 25.339 -4.226 -8.831 1.00 63.59 282 LEU A O 1
ATOM 2294 N N . TRP A 1 283 ? 25.387 -3.404 -6.732 1.00 63.53 283 TRP A N 1
ATOM 2295 C CA . TRP A 1 283 ? 26.552 -2.548 -6.923 1.00 63.53 283 TRP A CA 1
ATOM 2296 C C . TRP A 1 283 ? 27.818 -3.368 -7.213 1.00 63.53 283 TRP A C 1
ATOM 2298 O O . TRP A 1 283 ? 28.494 -3.113 -8.206 1.00 63.53 283 TRP A O 1
ATOM 2308 N N . LEU A 1 284 ? 28.070 -4.434 -6.444 1.00 72.44 284 LEU A N 1
ATOM 2309 C CA . LEU A 1 284 ? 29.159 -5.390 -6.694 1.00 72.44 284 LEU A CA 1
ATOM 2310 C C . LEU A 1 284 ? 29.026 -6.083 -8.063 1.00 72.44 284 LEU A C 1
ATOM 2312 O O . LEU A 1 284 ? 30.026 -6.359 -8.718 1.00 72.44 284 LEU A O 1
ATOM 2316 N N . LYS A 1 285 ? 27.793 -6.313 -8.533 1.00 68.44 285 LYS A N 1
ATOM 2317 C CA . LYS A 1 285 ? 27.490 -6.836 -9.878 1.00 68.44 285 LYS A CA 1
ATOM 2318 C C . LYS A 1 285 ? 27.542 -5.774 -10.991 1.00 68.44 285 LYS A C 1
ATOM 2320 O O . LYS A 1 285 ? 27.150 -6.079 -12.114 1.00 68.44 285 LYS A O 1
ATOM 2325 N N . ARG A 1 286 ? 27.999 -4.547 -10.701 1.00 70.38 286 ARG A N 1
ATOM 2326 C CA . ARG A 1 286 ? 28.108 -3.419 -11.649 1.00 70.38 286 ARG A CA 1
ATOM 2327 C C . ARG A 1 286 ? 26.795 -3.092 -12.375 1.00 70.38 286 ARG A C 1
ATOM 2329 O O . ARG A 1 286 ? 26.806 -2.730 -13.548 1.00 70.38 286 ARG A O 1
ATOM 2336 N N . ALA A 1 287 ? 25.652 -3.230 -11.699 1.00 59.81 287 ALA A N 1
ATOM 2337 C CA . ALA A 1 287 ? 24.365 -2.874 -12.291 1.00 59.81 287 ALA A CA 1
ATOM 2338 C C . ALA A 1 287 ? 24.332 -1.382 -12.673 1.00 59.81 287 ALA A C 1
ATOM 2340 O O . ALA A 1 287 ? 24.626 -0.524 -11.839 1.00 59.81 287 ALA A O 1
ATOM 2341 N N . THR A 1 288 ? 23.939 -1.075 -13.913 1.00 55.41 288 THR A N 1
ATOM 2342 C CA . THR A 1 288 ? 23.824 0.304 -14.407 1.00 55.41 288 THR A CA 1
ATOM 2343 C C . THR A 1 288 ? 22.854 1.106 -13.542 1.00 55.41 288 THR A C 1
ATOM 2345 O O . THR A 1 288 ? 21.703 0.706 -13.348 1.00 55.41 288 THR A O 1
ATOM 2348 N N . VAL A 1 289 ? 23.326 2.238 -13.019 1.00 53.31 289 VAL A N 1
ATOM 2349 C CA . VAL A 1 289 ? 22.511 3.213 -12.289 1.00 53.31 289 VAL A CA 1
ATOM 2350 C C . VAL A 1 289 ? 22.024 4.248 -13.295 1.00 53.31 289 VAL A C 1
ATOM 2352 O O . VAL A 1 289 ? 22.811 5.028 -13.829 1.00 53.31 289 VAL A O 1
ATOM 2355 N N . HIS A 1 290 ? 20.724 4.268 -13.552 1.00 53.25 290 HIS A N 1
ATOM 2356 C CA . HIS A 1 290 ? 20.074 5.328 -14.304 1.00 53.25 290 HIS A CA 1
ATOM 2357 C C . HIS A 1 290 ? 19.844 6.511 -13.361 1.00 53.25 290 HIS A C 1
ATOM 2359 O O . HIS A 1 290 ? 19.225 6.384 -12.299 1.00 53.25 290 HIS A O 1
ATOM 2365 N N . ARG A 1 291 ? 20.393 7.676 -13.719 1.00 42.50 291 ARG A N 1
ATOM 2366 C CA . ARG A 1 291 ? 20.186 8.902 -12.942 1.00 42.50 291 ARG A CA 1
ATOM 2367 C C . ARG A 1 291 ? 18.700 9.253 -12.951 1.00 42.50 291 ARG A C 1
ATOM 2369 O O . ARG A 1 291 ? 18.060 9.194 -13.997 1.00 42.50 291 ARG A O 1
ATOM 2376 N N . HIS A 1 292 ? 18.174 9.627 -11.783 1.00 40.81 292 HIS A N 1
ATOM 2377 C CA . HIS A 1 292 ? 16.822 10.170 -11.675 1.00 40.81 292 HIS A CA 1
ATOM 2378 C C . HIS A 1 292 ? 16.704 11.384 -12.616 1.00 40.81 292 HIS A C 1
ATOM 2380 O O . HIS A 1 292 ? 17.588 12.251 -12.570 1.00 40.81 292 HIS A O 1
ATOM 2386 N N . PRO A 1 293 ? 15.709 11.416 -13.527 1.00 48.75 293 PRO A N 1
ATOM 2387 C CA . PRO A 1 293 ? 15.531 12.548 -14.422 1.00 48.75 293 PRO A CA 1
ATOM 2388 C C . PRO A 1 293 ? 15.330 13.808 -13.583 1.00 48.75 293 PRO A C 1
ATOM 2390 O O . PRO A 1 293 ? 14.383 13.878 -12.804 1.00 48.75 293 PRO A O 1
ATOM 2393 N N . ARG A 1 294 ? 16.198 14.819 -13.736 1.00 41.28 294 ARG A N 1
ATOM 2394 C CA . ARG A 1 294 ? 15.912 16.150 -13.179 1.00 41.28 294 ARG A CA 1
ATOM 2395 C C . ARG A 1 294 ? 14.509 16.543 -13.633 1.00 41.28 294 ARG A C 1
ATOM 2397 O O . ARG A 1 294 ? 14.215 16.382 -14.818 1.00 41.28 294 ARG A O 1
ATOM 2404 N N . ALA A 1 295 ? 13.680 16.991 -12.686 1.00 38.34 295 ALA A N 1
ATOM 2405 C CA . ALA A 1 295 ? 12.286 17.361 -12.900 1.00 38.34 295 ALA A CA 1
ATOM 2406 C C . ALA A 1 295 ? 12.124 18.039 -14.264 1.00 38.34 295 ALA A C 1
ATOM 2408 O O . ALA A 1 295 ? 12.674 19.116 -14.502 1.00 38.34 295 ALA A O 1
ATOM 2409 N N . ARG A 1 296 ? 11.432 17.361 -15.184 1.00 34.28 296 ARG A N 1
ATOM 2410 C CA . ARG A 1 296 ? 11.072 17.968 -16.460 1.00 34.28 296 ARG A CA 1
ATOM 2411 C C . ARG A 1 296 ? 10.100 19.098 -16.100 1.00 34.28 296 ARG A C 1
ATOM 2413 O O . ARG A 1 296 ? 9.118 18.806 -15.412 1.00 34.28 296 ARG A O 1
ATOM 2420 N N . PRO A 1 297 ? 10.368 20.363 -16.471 1.00 33.06 297 PRO A N 1
ATOM 2421 C CA . PRO A 1 297 ? 9.375 21.411 -16.295 1.00 33.06 297 PRO A CA 1
ATOM 2422 C C . PRO A 1 297 ? 8.076 20.968 -16.986 1.00 33.06 297 PRO A C 1
ATOM 2424 O O . PRO A 1 297 ? 8.149 20.238 -17.983 1.00 33.06 297 PRO A O 1
ATOM 2427 N N . PRO A 1 298 ? 6.906 21.329 -16.432 1.00 34.28 298 PRO A N 1
ATOM 2428 C CA . PRO A 1 298 ? 5.625 20.916 -16.985 1.00 34.28 298 PRO A CA 1
ATOM 2429 C C . PRO A 1 298 ? 5.586 21.259 -18.473 1.00 34.28 298 PRO A C 1
ATOM 2431 O O . PRO A 1 298 ? 5.857 22.394 -18.862 1.00 34.28 298 PRO A O 1
ATOM 2434 N N . VAL A 1 299 ? 5.302 20.251 -19.298 1.00 35.97 299 VAL A N 1
ATOM 2435 C CA . VAL A 1 299 ? 5.086 20.440 -20.731 1.00 35.97 299 VAL A CA 1
ATOM 2436 C C . VAL A 1 299 ? 3.835 21.312 -20.865 1.00 35.97 299 VAL A C 1
ATOM 2438 O O . VAL A 1 299 ? 2.786 20.907 -20.356 1.00 35.97 299 VAL A O 1
ATOM 2441 N N . PRO A 1 300 ? 3.914 22.506 -21.480 1.00 33.78 300 PRO A N 1
ATOM 2442 C CA . PRO A 1 300 ? 2.720 23.278 -21.767 1.00 33.78 300 PRO A CA 1
ATOM 2443 C C . PRO A 1 300 ? 1.839 22.456 -22.705 1.00 33.78 300 PRO A C 1
ATOM 2445 O O . PRO A 1 300 ? 2.296 21.942 -23.725 1.00 33.78 300 PRO A O 1
ATOM 2448 N N . ILE A 1 301 ? 0.583 22.292 -22.303 1.00 35.28 301 ILE A N 1
ATOM 2449 C CA . ILE A 1 301 ? -0.453 21.613 -23.073 1.00 35.28 301 ILE A CA 1
ATOM 2450 C C . ILE A 1 301 ? -0.594 22.392 -24.384 1.00 35.28 301 ILE A C 1
ATOM 2452 O O . ILE A 1 301 ? -1.033 23.540 -24.375 1.00 35.28 301 ILE A O 1
ATOM 2456 N N . SER A 1 302 ? -0.184 21.798 -25.505 1.00 32.62 302 SER A N 1
ATOM 2457 C CA . SER A 1 302 ? -0.456 22.354 -26.826 1.00 32.62 302 SER A CA 1
ATOM 2458 C C . SER A 1 302 ? -1.952 22.235 -27.081 1.00 32.62 302 SER A C 1
ATOM 2460 O O . SER A 1 302 ? -2.457 21.147 -27.357 1.00 32.62 302 SER A O 1
ATOM 2462 N N . SER A 1 303 ? -2.665 23.351 -26.964 1.00 31.16 303 SER A N 1
ATOM 2463 C CA . SER A 1 303 ? -4.002 23.504 -27.517 1.00 31.16 303 SER A CA 1
ATOM 2464 C C . SER A 1 303 ? -3.887 23.440 -29.037 1.00 31.16 303 SER A C 1
ATOM 2466 O O . SER A 1 303 ? -3.517 24.419 -29.683 1.00 31.16 303 SER A O 1
ATOM 2468 N N . THR A 1 304 ? -4.177 22.282 -29.619 1.00 31.92 304 THR A N 1
ATOM 2469 C CA . THR A 1 304 ? -4.571 22.198 -31.025 1.00 31.92 304 THR A CA 1
ATOM 2470 C C . THR A 1 304 ? -5.932 22.865 -31.156 1.00 31.92 304 THR A C 1
ATOM 2472 O O . THR A 1 304 ? -6.969 22.235 -30.975 1.00 31.92 304 THR A O 1
ATOM 2475 N N . SER A 1 305 ? -5.923 24.170 -31.409 1.00 31.23 305 SER A N 1
ATOM 2476 C CA . SER A 1 305 ? -7.030 24.862 -32.052 1.00 31.23 305 SER A CA 1
ATOM 2477 C C . SER A 1 305 ? -6.861 24.671 -33.557 1.00 31.23 305 SER A C 1
ATOM 2479 O O . SER A 1 305 ? -6.181 25.453 -34.221 1.00 31.23 305 SER A O 1
ATOM 2481 N N . GLU A 1 306 ? -7.445 23.595 -34.081 1.00 33.00 306 GLU A N 1
ATOM 2482 C CA . GLU A 1 306 ? -7.825 23.542 -35.490 1.00 33.00 306 GLU A CA 1
ATOM 2483 C C . GLU A 1 306 ? -8.760 24.723 -35.759 1.00 33.00 306 GLU A C 1
ATOM 2485 O O . GLU A 1 306 ? -9.831 24.840 -35.168 1.00 33.00 306 GLU A O 1
ATOM 2490 N N . THR A 1 307 ? -8.321 25.632 -36.623 1.00 32.22 307 THR A N 1
ATOM 2491 C CA . THR A 1 307 ? -9.188 26.641 -37.229 1.00 32.22 307 THR A CA 1
ATOM 2492 C C . THR A 1 307 ? -8.997 26.487 -38.730 1.00 32.22 307 THR A C 1
ATOM 2494 O O . THR A 1 307 ? -7.996 26.938 -39.280 1.00 32.22 307 THR A O 1
ATOM 2497 N N . HIS A 1 308 ? -9.918 25.762 -39.366 1.00 32.97 308 HIS A N 1
ATOM 2498 C CA . HIS A 1 308 ? -10.144 25.865 -40.806 1.00 32.97 308 HIS A CA 1
ATOM 2499 C C . HIS A 1 308 ? -10.713 27.256 -41.111 1.00 32.97 308 HIS A C 1
ATOM 2501 O O . HIS A 1 308 ? -11.476 27.805 -40.309 1.00 32.97 308 HIS A O 1
ATOM 2507 N N . PRO A 1 309 ? -10.309 27.847 -42.236 1.00 39.12 309 PRO A N 1
ATOM 2508 C CA . PRO A 1 309 ? -11.211 27.836 -43.390 1.00 39.12 309 PRO A CA 1
ATOM 2509 C C . PRO A 1 309 ? -10.767 26.898 -44.515 1.00 39.12 309 PRO A C 1
ATOM 2511 O O . PRO A 1 309 ? -9.545 26.675 -44.679 1.00 39.12 309 PRO A O 1
#

Nearest PDB structures (foldseek):
  2pcs-assembly1_A  TM=2.524E-01  e=6.005E-01  Geobacillus kaustophilus HTA426
  4pn0-assembly1_A  TM=1.711E-01  e=7.818E-02  Schizosaccharomyces pombe
  4xzv-assembly3_F  TM=2.690E-01  e=1.853E+00  Homo sapiens
  4pn1-assembly3_A  TM=1.599E-01  e=1.946E-01  Schizosaccharomyces pombe

Solvent-accessible surface area (backbone atoms only — not comparable to full-atom values): 18438 Å² total; per-residue (Å²): 140,81,87,86,92,84,90,85,85,86,90,74,89,88,82,89,78,89,79,88,78,82,90,75,81,84,78,85,73,83,82,77,79,78,77,81,87,68,78,85,76,76,70,86,36,30,33,31,45,37,35,42,36,42,38,33,57,79,74,74,45,72,52,72,46,76,50,69,33,43,32,39,32,64,93,43,49,70,64,61,28,67,60,38,86,52,35,30,68,51,90,85,19,42,37,18,54,55,79,86,82,47,74,79,45,89,88,52,55,62,64,58,26,50,30,50,55,39,23,79,75,67,79,42,68,59,76,28,62,44,33,34,40,29,57,57,25,49,75,86,45,72,80,51,60,52,34,39,37,42,28,13,32,83,84,72,46,68,46,33,40,35,41,37,36,37,29,83,90,82,67,48,72,49,72,50,77,44,57,49,78,78,31,53,62,36,72,85,90,54,45,35,34,37,49,75,49,75,44,87,69,85,74,44,51,74,54,80,61,81,29,36,35,44,37,36,38,44,66,80,55,74,44,38,43,39,35,40,37,35,27,45,76,62,100,80,53,44,71,50,33,37,40,39,40,44,31,36,54,38,80,76,43,58,67,56,58,53,53,46,62,70,48,42,64,60,50,48,51,50,50,50,53,47,52,52,52,50,52,50,54,39,55,77,67,66,56,71,74,49,77,78,76,72,81,74,73,82,76,78,80,80,78,83,74,85,74,82,133

Radius of gyration: 25.32 Å; Cα contacts (8 Å, |Δi|>4): 497; chains: 1; bounding box: 73×56×89 Å

Mean predicted aligned error: 13.53 Å

Foldseek 3Di:
DYDDDDDDPDDDDDDDDDDDDDDDDDDDDDDDDDDDDDDPPAAPKFKWWAKKKKFFVVVGDIDMATDMWTKDFPVCQVVLCVQDVQDECDPPRQFHADQVLAQDDPPDGRLVSVQVVLCVVPVDGQADIKIKTWGTHGNNDDDTQWMWIFGAHNVRHTQWIWIWGQAPPVRDIDIDIGGQVPFDFDDPPSQKTWDKDAQPDDRFQLDDRQWIWIWIWGDDDQKTKIKIWIWHDDPPIDGRMMMIDITGTDRDHSVVVVVCSVCVVVSVVVVVVVVVVVVVVCVVVVRDGHDDPDDDPDDPPPPPPDDDD

Secondary structure (DSSP, 8-state):
------SS--SS-------PPP------PPP---------PPPS-EEEEEEEEEEETTTTEEEEEEEEEEEEEGGGHHHHHHT-TTEESSTT-SEE--GGGS---TT--HHHHHHHHHHHHHS----S-EEEEE--EETTB---SEEEEEEE-TTS-EEEEEEEEE-TTT--EEEEEEESSSSEEESGGG-EEEEEEE--S---TTS-SSEEEEEEEEPSSSEEEEEEEEEE-STT--EEEEEEEEEEEEE--HHHHHHHHHHHHHHHHHHHHHHHHHHHHHHHTT---PPPPP-PPPPP---------

pLDDT: mean 75.31, std 22.59, range [26.81, 98.12]

Sequence (309 aa):
MGRDQRRAAHALLWCLLGQRLPRGRRGQRPARQRAPGGSPMTLRSAIYVGSVRHRRRAPAHAFTFPLFMLYLDLDEVDRVFSLTRLWGTSRWCPARFCRSDYLARGTLDLAESVRACVEDRLGLRPTGPIRMLTHLRYFGYVFNPVTFYYCFDERDSLLAVVAEITNTPWKERHAYVLDARASRRGGPGGRVMRWRFAKDFHVSPFLPMDLEYDWTFDVPDDSLFVHMNVREVGPAASKAFDATLQMRRRALSPSLLRGLLLRFPLMTLQVIISIHSQALKLWLKRATVHRHPRARPPVPISSTSETHP